Protein AF-A0A973FRD4-F1 (afdb_monomer_lite)

Structure (mmCIF, N/CA/C/O backbone):
data_AF-A0A973FRD4-F1
#
_entry.id   AF-A0A973FRD4-F1
#
loop_
_atom_site.group_PDB
_atom_site.id
_atom_site.type_symbol
_atom_site.label_atom_id
_atom_site.label_alt_id
_atom_site.label_comp_id
_atom_site.label_asym_id
_atom_site.label_entity_id
_atom_site.label_seq_id
_atom_site.pdbx_PDB_ins_code
_atom_site.Cartn_x
_atom_site.Cartn_y
_atom_site.Cartn_z
_atom_site.occupancy
_atom_site.B_iso_or_equiv
_atom_site.auth_seq_id
_atom_site.auth_comp_id
_atom_site.auth_asym_id
_atom_site.auth_atom_id
_atom_site.pdbx_PDB_model_num
ATOM 1 N N . MET A 1 1 ? 38.193 16.120 17.629 1.00 39.41 1 MET A N 1
ATOM 2 C CA . MET A 1 1 ? 37.965 14.661 17.713 1.00 39.41 1 MET A CA 1
ATOM 3 C C . MET A 1 1 ? 36.851 14.316 16.740 1.00 39.41 1 MET A C 1
ATOM 5 O O . MET A 1 1 ? 35.721 14.696 17.006 1.00 39.41 1 MET A O 1
ATOM 9 N N . SER A 1 2 ? 37.159 13.713 15.586 1.00 39.94 2 SER A N 1
ATOM 10 C CA . SER A 1 2 ? 36.132 13.286 14.627 1.00 39.94 2 SER A CA 1
ATOM 11 C C . SER A 1 2 ? 35.812 11.805 14.836 1.00 39.94 2 SER A C 1
ATOM 13 O O . SER A 1 2 ? 36.701 10.952 14.853 1.00 39.94 2 SER A O 1
ATOM 15 N N . LEU A 1 3 ? 34.531 11.507 15.037 1.00 37.53 3 LEU A N 1
ATOM 16 C CA . LEU A 1 3 ? 33.984 10.160 14.911 1.00 37.53 3 LEU A CA 1
ATOM 17 C C . LEU A 1 3 ? 34.142 9.745 13.440 1.00 37.53 3 LEU A C 1
ATOM 19 O O . LEU A 1 3 ? 33.424 10.250 12.587 1.00 37.53 3 LEU A O 1
ATOM 23 N N . GLY A 1 4 ? 35.131 8.903 13.128 1.00 42.56 4 GLY A N 1
ATOM 24 C CA . GLY A 1 4 ? 35.300 8.366 11.769 1.00 42.56 4 GLY A CA 1
ATOM 25 C C . GLY A 1 4 ? 36.687 7.833 11.401 1.00 42.56 4 GLY A C 1
ATOM 26 O O . GLY A 1 4 ? 36.823 7.176 10.381 1.00 42.56 4 GLY A O 1
ATOM 27 N N . THR A 1 5 ? 37.729 8.071 12.201 1.00 46.75 5 THR A N 1
ATOM 28 C CA . THR A 1 5 ? 39.108 7.683 11.826 1.00 46.75 5 THR A CA 1
ATOM 29 C C . THR A 1 5 ? 39.583 6.339 12.377 1.00 46.75 5 THR A C 1
ATOM 31 O O . THR A 1 5 ? 40.645 5.873 11.978 1.00 46.75 5 THR A O 1
ATOM 34 N N . LYS A 1 6 ? 38.824 5.691 13.271 1.00 43.84 6 LYS A N 1
ATOM 35 C CA . LYS A 1 6 ? 39.199 4.381 13.845 1.00 43.84 6 LYS A CA 1
ATOM 36 C C . LYS A 1 6 ? 38.310 3.217 13.416 1.00 43.84 6 LYS A C 1
ATOM 38 O O . LYS A 1 6 ? 38.702 2.070 13.596 1.00 43.84 6 LYS A O 1
ATOM 43 N N . THR A 1 7 ? 37.166 3.503 12.813 1.00 45.22 7 THR A N 1
ATOM 44 C CA . THR A 1 7 ? 36.238 2.490 12.316 1.00 45.22 7 THR A CA 1
ATOM 45 C C . THR A 1 7 ? 36.040 2.784 10.842 1.00 45.22 7 THR A C 1
ATOM 47 O O . THR A 1 7 ? 35.483 3.826 10.502 1.00 45.22 7 THR A O 1
ATOM 50 N N . LEU A 1 8 ? 36.542 1.908 9.966 1.00 39.91 8 LEU A N 1
ATOM 51 C CA . LEU A 1 8 ? 36.162 1.938 8.556 1.00 39.91 8 LEU A CA 1
ATOM 52 C C . LEU A 1 8 ? 34.633 1.906 8.520 1.00 39.91 8 LEU A C 1
ATOM 54 O O . LEU A 1 8 ? 34.030 0.975 9.052 1.00 39.91 8 LEU A O 1
ATOM 58 N N . TRP A 1 9 ? 34.014 2.941 7.957 1.00 38.06 9 TRP A N 1
ATOM 59 C CA . TRP A 1 9 ? 32.585 2.930 7.686 1.00 38.06 9 TRP A CA 1
ATOM 60 C C . TRP A 1 9 ? 32.321 1.759 6.735 1.00 38.06 9 TRP A C 1
ATOM 62 O O . TRP A 1 9 ? 32.674 1.807 5.559 1.00 38.06 9 TRP A O 1
ATOM 72 N N . GLN A 1 10 ? 31.799 0.662 7.279 1.00 38.00 10 GLN A N 1
ATOM 73 C CA . GLN A 1 10 ? 31.224 -0.423 6.502 1.00 38.00 10 GLN A CA 1
ATOM 74 C C . GLN A 1 10 ? 29.746 -0.072 6.303 1.00 38.00 10 GLN A C 1
ATOM 76 O O . GLN A 1 10 ? 29.078 0.238 7.296 1.00 38.00 10 GLN A O 1
ATOM 81 N N . PRO A 1 11 ? 29.218 -0.078 5.066 1.00 42.00 11 PRO A N 1
ATOM 82 C CA . PRO A 1 11 ? 27.781 0.042 4.864 1.00 42.00 11 PRO A CA 1
ATOM 83 C C . PRO A 1 11 ? 27.108 -1.084 5.654 1.00 42.00 11 PRO A C 1
ATOM 85 O O . PRO A 1 11 ? 27.511 -2.242 5.555 1.00 42.00 11 PRO A O 1
ATOM 88 N N . ALA A 1 12 ? 26.164 -0.706 6.515 1.00 43.69 12 ALA A N 1
ATOM 89 C CA . ALA A 1 12 ? 25.596 -1.558 7.549 1.00 43.69 12 ALA A CA 1
ATOM 90 C C . ALA A 1 12 ? 25.063 -2.879 6.971 1.00 43.69 12 ALA A C 1
ATOM 92 O O . ALA A 1 12 ? 24.030 -2.919 6.314 1.00 43.69 12 ALA A O 1
ATOM 93 N N . THR A 1 13 ? 25.770 -3.966 7.259 1.00 41.66 13 THR A N 1
ATOM 94 C CA . THR A 1 13 ? 25.383 -5.357 6.991 1.00 41.66 13 THR A CA 1
ATOM 95 C C . THR A 1 13 ? 24.477 -5.932 8.084 1.00 41.66 13 THR A C 1
ATOM 97 O O . THR A 1 13 ? 24.336 -7.146 8.178 1.00 41.66 13 THR A O 1
ATOM 100 N N . ARG A 1 14 ? 23.878 -5.088 8.935 1.00 41.81 14 ARG A N 1
ATOM 101 C CA . ARG A 1 14 ? 22.965 -5.527 9.995 1.00 41.81 14 ARG A CA 1
ATOM 102 C C . ARG A 1 14 ? 21.525 -5.158 9.684 1.00 41.81 14 ARG A C 1
ATOM 104 O O . ARG A 1 14 ? 21.222 -4.016 9.346 1.00 41.81 14 ARG A O 1
ATOM 111 N N . GLU A 1 15 ? 20.686 -6.159 9.884 1.00 40.97 15 GLU A N 1
ATOM 112 C CA . GLU A 1 15 ? 19.234 -6.290 9.729 1.00 40.97 15 GLU A CA 1
ATOM 113 C C . GLU A 1 15 ? 18.401 -5.285 10.563 1.00 40.97 15 GLU A C 1
ATOM 115 O O . GLU A 1 15 ? 17.181 -5.384 10.617 1.00 40.97 15 GLU A O 1
ATOM 120 N N . ASP A 1 16 ? 19.037 -4.275 11.167 1.00 43.62 16 ASP A N 1
ATOM 121 C CA . ASP A 1 16 ? 18.484 -3.495 12.281 1.00 43.62 16 ASP A CA 1
ATOM 122 C C . ASP A 1 16 ? 18.065 -2.062 11.907 1.00 43.62 16 ASP A C 1
ATOM 124 O O . ASP A 1 16 ? 17.594 -1.313 12.762 1.00 43.62 16 ASP A O 1
ATOM 128 N N . TYR A 1 17 ? 18.236 -1.637 10.650 1.00 44.38 17 TYR A N 1
ATOM 129 C CA . TYR A 1 17 ? 17.782 -0.312 10.222 1.00 44.38 17 TYR A CA 1
ATOM 130 C C . TYR A 1 17 ? 16.519 -0.406 9.375 1.00 44.38 17 TYR A C 1
ATOM 132 O O . TYR A 1 17 ? 16.536 -0.745 8.188 1.00 44.38 17 TYR A O 1
ATOM 140 N N . THR A 1 18 ? 15.408 0.002 9.981 1.00 51.47 18 THR A N 1
ATOM 141 C CA . THR A 1 18 ? 14.218 0.446 9.273 1.00 51.47 18 THR A CA 1
ATOM 142 C C . THR A 1 18 ? 14.615 1.567 8.309 1.00 51.47 18 THR A C 1
ATOM 144 O O . THR A 1 18 ? 14.828 2.708 8.708 1.00 51.47 18 THR A O 1
ATOM 147 N N . LEU A 1 19 ? 14.727 1.263 7.007 1.00 61.75 19 LEU A N 1
ATOM 148 C CA . LEU A 1 19 ? 14.746 2.284 5.951 1.00 61.75 19 LEU A CA 1
ATOM 149 C C . LEU A 1 19 ? 13.362 2.946 5.907 1.00 61.75 19 LEU A C 1
ATOM 151 O O . LEU A 1 19 ? 12.517 2.605 5.075 1.00 61.75 19 LEU A O 1
ATOM 155 N N . VAL A 1 20 ? 13.129 3.812 6.886 1.00 69.19 20 VAL A N 1
ATOM 156 C CA . VAL A 1 20 ? 11.986 4.697 7.039 1.00 69.19 20 VAL A CA 1
ATOM 157 C C . VAL A 1 20 ? 12.452 6.066 6.589 1.00 69.19 20 VAL A C 1
ATOM 159 O O . VAL A 1 20 ? 13.447 6.602 7.084 1.00 69.19 20 VAL A O 1
ATOM 162 N N . ARG A 1 21 ? 11.748 6.633 5.617 1.00 75.25 21 ARG A N 1
ATOM 163 C CA . ARG A 1 21 ? 12.010 7.994 5.162 1.00 75.25 21 ARG A CA 1
ATOM 164 C C . ARG A 1 21 ? 11.006 8.916 5.830 1.00 75.25 21 ARG A C 1
ATOM 166 O O . ARG A 1 21 ? 9.807 8.802 5.593 1.00 75.25 21 ARG A O 1
ATOM 173 N N . ILE A 1 22 ? 11.521 9.804 6.673 1.00 72.12 22 ILE A N 1
ATOM 174 C CA . ILE A 1 22 ? 10.714 10.799 7.372 1.00 72.12 22 ILE A CA 1
ATOM 175 C C . ILE A 1 22 ? 10.512 11.998 6.442 1.00 72.12 22 ILE A C 1
ATOM 177 O O . ILE A 1 22 ? 11.473 12.698 6.119 1.00 72.12 22 ILE A O 1
ATOM 181 N N . GLY A 1 23 ? 9.274 12.192 5.990 1.00 68.38 23 GLY A N 1
ATOM 182 C CA . GLY A 1 23 ? 8.856 13.330 5.171 1.00 68.38 23 GLY A CA 1
ATOM 183 C C . GLY A 1 23 ? 8.450 14.546 6.007 1.00 68.38 23 GLY A C 1
ATOM 184 O O . GLY A 1 23 ? 8.246 14.454 7.222 1.00 68.38 23 GLY A O 1
ATOM 185 N N . ALA A 1 24 ? 8.317 15.699 5.348 1.00 68.12 24 ALA A N 1
ATOM 186 C CA . ALA A 1 24 ? 7.880 16.948 5.986 1.00 68.12 24 ALA A CA 1
ATOM 187 C C . ALA A 1 24 ? 6.346 17.099 6.025 1.00 68.12 24 ALA A C 1
ATOM 189 O O . ALA A 1 24 ? 5.833 18.062 6.600 1.00 68.12 24 ALA A O 1
ATOM 190 N N . ALA A 1 25 ? 5.616 16.166 5.408 1.00 74.50 25 ALA A N 1
ATOM 191 C CA . ALA A 1 25 ? 4.171 16.225 5.264 1.00 74.50 25 ALA A CA 1
ATOM 192 C C . ALA A 1 25 ? 3.435 16.237 6.615 1.00 74.50 25 ALA A C 1
ATOM 194 O O . ALA A 1 25 ? 3.796 15.538 7.568 1.00 74.50 25 ALA A O 1
ATOM 195 N N . VAL A 1 26 ? 2.350 17.016 6.686 1.00 73.31 26 VAL A N 1
ATOM 196 C CA . VAL A 1 26 ? 1.465 17.040 7.857 1.00 73.31 26 VAL A CA 1
ATOM 197 C C . VAL A 1 26 ? 0.703 15.721 7.911 1.00 73.31 26 VAL A C 1
ATOM 199 O O . VAL A 1 26 ? -0.171 15.461 7.085 1.00 73.31 26 VAL A O 1
ATOM 202 N N . ARG A 1 27 ? 1.047 14.884 8.890 1.00 77.94 27 ARG A N 1
ATOM 203 C CA . ARG A 1 27 ? 0.438 13.564 9.051 1.00 77.94 27 ARG A CA 1
ATOM 204 C C . ARG A 1 27 ? -0.971 13.647 9.648 1.00 77.94 27 ARG A C 1
ATOM 206 O O . ARG A 1 27 ? -1.198 14.459 10.553 1.00 77.94 27 ARG A O 1
ATOM 213 N N . PRO A 1 28 ? -1.904 12.773 9.234 1.00 83.69 28 PRO A N 1
ATOM 214 C CA . PRO A 1 28 ? -3.140 12.584 9.977 1.00 83.69 28 PRO A CA 1
ATOM 215 C C . PRO A 1 28 ? -2.845 11.953 11.351 1.00 83.69 28 PRO A C 1
ATOM 217 O O . PRO A 1 28 ? -1.861 11.222 11.503 1.00 83.69 28 PRO A O 1
ATOM 220 N N . PRO A 1 29 ? -3.687 12.201 12.368 1.00 87.94 29 PRO A N 1
ATOM 221 C CA . PRO A 1 29 ? -3.561 11.511 13.645 1.00 87.94 29 PRO A CA 1
ATOM 222 C C . PRO A 1 29 ? -3.838 10.000 13.491 1.00 87.94 29 PRO A C 1
ATOM 224 O O . PRO A 1 29 ? -4.594 9.604 12.588 1.00 87.94 29 PRO A O 1
ATOM 227 N N . PRO A 1 30 ? -3.295 9.159 14.396 1.00 90.62 30 PRO A N 1
ATOM 228 C CA . PRO A 1 30 ? -3.613 7.733 14.436 1.00 90.62 30 PRO A CA 1
ATOM 229 C C . PRO A 1 30 ? -5.130 7.515 14.477 1.00 90.62 30 PRO A C 1
ATOM 231 O O . PRO A 1 30 ? -5.840 8.202 15.219 1.00 90.62 30 PRO A O 1
ATOM 234 N N . LEU A 1 31 ? -5.642 6.586 13.668 1.00 92.75 31 LEU A N 1
ATOM 235 C CA . LEU A 1 31 ? -7.077 6.306 13.600 1.00 92.75 31 LEU A CA 1
ATOM 236 C C . LEU A 1 31 ? -7.484 5.342 14.729 1.00 92.75 31 LEU A C 1
ATOM 238 O O . LEU A 1 31 ? -6.993 4.211 14.743 1.00 92.75 31 LEU A O 1
ATOM 242 N N . PRO A 1 32 ? -8.381 5.724 15.658 1.00 92.62 32 PRO A N 1
ATOM 243 C CA . PRO A 1 32 ? -8.999 4.758 16.558 1.00 92.62 32 PRO A CA 1
ATOM 244 C C . PRO A 1 32 ? -9.923 3.852 15.746 1.00 92.62 32 PRO A C 1
ATOM 246 O O . PRO A 1 32 ? -10.872 4.326 15.122 1.00 92.62 32 PRO A O 1
ATOM 249 N N . VAL A 1 33 ? -9.633 2.555 15.735 1.00 91.19 33 VAL A N 1
ATOM 250 C CA . VAL A 1 33 ? -10.357 1.590 14.907 1.00 91.19 33 VAL A CA 1
ATOM 251 C C . VAL A 1 33 ? -10.558 0.293 15.678 1.00 91.19 33 VAL A C 1
ATOM 253 O O . VAL A 1 33 ? -9.656 -0.202 16.356 1.00 91.19 33 VAL A O 1
ATOM 256 N N . ALA A 1 34 ? -11.770 -0.249 15.603 1.00 88.94 34 ALA A N 1
ATOM 257 C CA . ALA A 1 34 ? -12.036 -1.599 16.072 1.00 88.94 34 ALA A CA 1
ATOM 258 C C . ALA A 1 34 ? -11.668 -2.580 14.948 1.00 88.94 34 ALA A C 1
ATOM 260 O O . ALA A 1 34 ? -12.044 -2.330 13.801 1.00 88.94 34 ALA A O 1
ATOM 261 N N . PRO A 1 35 ? -10.949 -3.677 15.236 1.00 87.56 35 PRO A N 1
ATOM 262 C CA . PRO A 1 35 ? -10.710 -4.705 14.231 1.00 87.56 35 PRO A CA 1
ATOM 263 C C . PRO A 1 35 ? -12.044 -5.282 13.717 1.00 87.56 35 PRO A C 1
ATOM 265 O O . PRO A 1 35 ? -13.031 -5.291 14.463 1.00 87.56 35 PRO A O 1
ATOM 268 N N . PRO A 1 36 ? -12.090 -5.800 12.476 1.00 94.38 36 PRO A N 1
ATOM 269 C CA . PRO A 1 36 ? -10.981 -5.965 11.523 1.00 94.38 36 PRO A CA 1
ATOM 270 C C . PRO A 1 36 ? -10.571 -4.682 10.782 1.00 94.38 36 PRO A C 1
ATOM 272 O O . PRO A 1 36 ? -11.387 -3.789 10.553 1.00 94.38 36 PRO A O 1
ATOM 275 N N . LEU A 1 37 ? -9.317 -4.618 10.313 1.00 96.69 37 LEU A N 1
ATOM 276 C CA . LEU A 1 37 ? -8.914 -3.577 9.360 1.00 96.69 37 LEU A CA 1
ATOM 277 C C . LEU A 1 37 ? -9.448 -3.897 7.955 1.00 96.69 37 LEU A C 1
ATOM 279 O O . LEU A 1 37 ? -9.413 -5.046 7.521 1.00 96.69 37 LEU A O 1
ATOM 283 N N . ARG A 1 38 ? -9.915 -2.882 7.221 1.00 97.75 38 ARG A N 1
ATOM 284 C CA . ARG A 1 38 ? -10.410 -3.015 5.847 1.00 97.75 38 ARG A CA 1
ATOM 285 C C . ARG A 1 38 ? -9.314 -2.609 4.859 1.00 97.75 38 ARG A C 1
ATOM 287 O O . ARG A 1 38 ? -8.781 -1.497 4.945 1.00 97.75 38 ARG A O 1
ATOM 294 N N . LEU A 1 39 ? -8.977 -3.525 3.956 1.00 98.62 39 LEU A N 1
ATOM 295 C CA . LEU A 1 39 ? -7.975 -3.380 2.905 1.00 98.62 39 LEU A CA 1
ATOM 296 C C . LEU A 1 39 ? -8.653 -3.469 1.537 1.00 98.62 39 LEU A C 1
ATOM 298 O O . LEU A 1 39 ? -9.275 -4.481 1.218 1.00 98.62 39 LEU A O 1
ATOM 302 N N . LEU A 1 40 ? -8.455 -2.446 0.710 1.00 98.62 40 LEU A N 1
ATOM 303 C CA . LEU A 1 40 ? -8.809 -2.481 -0.705 1.00 98.62 40 LEU A CA 1
ATOM 304 C C . LEU A 1 40 ? -7.567 -2.797 -1.543 1.00 98.62 40 LEU A C 1
ATOM 306 O O . LEU A 1 40 ? -6.604 -2.029 -1.544 1.00 98.62 40 LEU A O 1
ATOM 310 N N . ILE A 1 41 ? -7.603 -3.900 -2.290 1.00 98.62 41 ILE A N 1
ATOM 311 C CA . ILE A 1 41 ? -6.609 -4.230 -3.317 1.00 98.62 41 ILE A CA 1
ATOM 312 C C . ILE A 1 41 ? -7.158 -3.766 -4.667 1.00 98.62 41 ILE A C 1
ATOM 314 O O . ILE A 1 41 ? -8.115 -4.340 -5.185 1.00 98.62 41 ILE A O 1
ATOM 318 N N . ALA A 1 42 ? -6.549 -2.734 -5.240 1.00 98.44 42 ALA A N 1
ATOM 319 C CA . ALA A 1 42 ? -6.896 -2.174 -6.538 1.00 98.44 42 ALA A CA 1
ATOM 320 C C . ALA A 1 42 ? -5.834 -2.559 -7.574 1.00 98.44 42 ALA A C 1
ATOM 322 O O . ALA A 1 42 ? -4.706 -2.071 -7.527 1.00 98.44 42 ALA A O 1
ATOM 323 N N . ALA A 1 43 ? -6.189 -3.425 -8.519 1.00 98.19 43 ALA A N 1
ATOM 324 C CA . ALA A 1 43 ? -5.288 -3.875 -9.574 1.00 98.19 43 ALA A CA 1
ATOM 325 C C . ALA A 1 43 ? -5.669 -3.241 -10.907 1.00 98.19 43 ALA A C 1
ATOM 327 O O . ALA A 1 43 ? -6.803 -3.389 -11.356 1.00 98.19 43 ALA A O 1
ATOM 328 N N . ALA A 1 44 ? -4.733 -2.537 -11.542 1.00 97.50 44 ALA A N 1
ATOM 329 C CA . ALA A 1 44 ? -4.915 -2.049 -12.902 1.00 97.50 44 ALA A CA 1
ATOM 330 C C . ALA A 1 44 ? -5.065 -3.218 -13.891 1.00 97.50 44 ALA A C 1
ATOM 332 O O . ALA A 1 44 ? -4.704 -4.359 -13.598 1.00 97.50 44 ALA A O 1
ATOM 333 N N . THR A 1 45 ? -5.571 -2.920 -15.087 1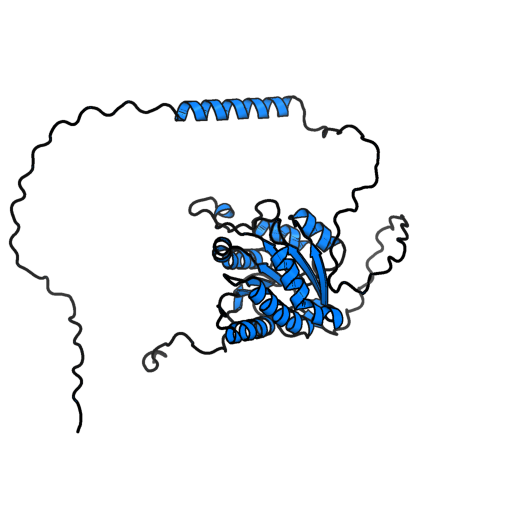.00 95.44 45 THR A N 1
ATOM 334 C CA . THR A 1 45 ? -5.755 -3.918 -16.145 1.00 95.44 45 THR A CA 1
ATOM 335 C C . THR A 1 45 ? -4.473 -4.697 -16.430 1.00 95.44 45 THR A C 1
ATOM 337 O O . THR A 1 45 ? -3.419 -4.109 -16.681 1.00 95.44 45 THR A O 1
ATOM 340 N N . GLY A 1 46 ? -4.588 -6.027 -16.414 1.00 94.06 46 GLY A N 1
ATOM 341 C CA . GLY A 1 46 ? -3.474 -6.954 -16.614 1.00 94.06 46 GLY A CA 1
ATOM 342 C C . GLY A 1 46 ? -2.702 -7.314 -15.341 1.00 94.06 46 GLY A C 1
ATOM 343 O O . GLY A 1 46 ? -1.829 -8.174 -15.407 1.00 94.06 46 GLY A O 1
ATOM 344 N N . CYS A 1 47 ? -3.030 -6.720 -14.187 1.00 96.06 47 CYS A N 1
ATOM 345 C CA . CYS A 1 47 ? -2.361 -6.991 -12.910 1.00 96.06 47 CYS A CA 1
ATOM 346 C C . CYS A 1 47 ? -3.101 -7.984 -11.995 1.00 96.06 47 CYS A C 1
ATOM 348 O O . CYS A 1 47 ? -2.727 -8.152 -10.830 1.00 96.06 47 CYS A O 1
ATOM 350 N N . ASP A 1 48 ? -4.115 -8.684 -12.510 1.00 94.94 48 ASP A N 1
ATOM 351 C CA . ASP A 1 48 ? -5.010 -9.546 -11.722 1.00 94.94 48 ASP A CA 1
ATOM 352 C C . ASP A 1 48 ? -4.261 -10.651 -10.974 1.00 94.94 48 ASP A C 1
ATOM 354 O O . ASP A 1 48 ? -4.526 -10.900 -9.799 1.00 94.94 48 ASP A O 1
ATOM 358 N N . ARG A 1 49 ? -3.247 -11.241 -11.618 1.00 95.75 49 ARG A N 1
ATOM 359 C CA . ARG A 1 49 ? -2.449 -12.327 -11.037 1.00 95.75 49 ARG A CA 1
ATOM 360 C C . ARG A 1 49 ? -1.756 -11.924 -9.732 1.00 95.75 49 ARG A C 1
ATOM 362 O O . ARG A 1 49 ? -1.736 -12.713 -8.797 1.00 95.75 49 ARG A O 1
ATOM 369 N N . ALA A 1 50 ? -1.199 -10.715 -9.633 1.00 96.00 50 ALA A N 1
ATOM 370 C CA . ALA A 1 50 ? -0.560 -10.274 -8.388 1.00 96.00 50 ALA A CA 1
ATOM 371 C C . ALA A 1 50 ? -1.606 -9.990 -7.307 1.00 96.00 50 ALA A C 1
ATOM 373 O O . ALA A 1 50 ? -1.366 -10.279 -6.138 1.00 96.00 50 ALA A O 1
ATOM 374 N N . ALA A 1 51 ? -2.788 -9.500 -7.692 1.00 97.00 51 ALA A N 1
ATOM 375 C CA . ALA A 1 51 ? -3.899 -9.344 -6.760 1.00 97.00 51 ALA A CA 1
ATOM 376 C C . ALA A 1 51 ? -4.419 -10.694 -6.239 1.00 97.00 51 ALA A C 1
ATOM 378 O O . ALA A 1 51 ? -4.760 -10.791 -5.063 1.00 97.00 51 ALA A O 1
ATOM 379 N N . ASP A 1 52 ? -4.457 -11.736 -7.078 1.00 96.62 52 ASP A N 1
ATOM 380 C CA . ASP A 1 52 ? -4.792 -13.108 -6.666 1.00 96.62 52 ASP A CA 1
ATOM 381 C C . ASP A 1 52 ? -3.772 -13.666 -5.671 1.00 96.62 52 ASP A C 1
ATOM 383 O O . ASP A 1 52 ? -4.148 -14.252 -4.654 1.00 96.62 52 ASP A O 1
ATOM 387 N N . MET A 1 53 ? -2.482 -13.464 -5.944 1.00 97.38 53 MET A N 1
ATOM 388 C CA . MET A 1 53 ? -1.397 -13.925 -5.074 1.00 97.38 53 MET A CA 1
ATOM 389 C C . MET A 1 53 ? -1.447 -13.223 -3.717 1.00 97.38 53 MET A C 1
ATOM 391 O O . MET A 1 53 ? -1.423 -13.895 -2.688 1.00 97.38 53 MET A O 1
ATOM 395 N N . LEU A 1 54 ? -1.641 -11.900 -3.703 1.00 98.19 54 LEU A N 1
ATOM 396 C CA . LEU A 1 54 ? -1.840 -11.142 -2.469 1.00 98.19 54 LEU A CA 1
ATOM 397 C C . LEU A 1 54 ? -3.102 -11.587 -1.719 1.00 98.19 54 LEU A C 1
ATOM 399 O O . LEU A 1 54 ? -3.056 -11.811 -0.512 1.00 98.19 54 LEU A O 1
ATOM 403 N N . GLY A 1 55 ? -4.221 -11.775 -2.421 1.00 97.38 55 GLY A N 1
ATOM 404 C CA . GLY A 1 55 ? -5.453 -12.279 -1.816 1.00 97.38 55 GLY A CA 1
ATOM 405 C C . GLY A 1 55 ? -5.277 -13.663 -1.180 1.00 97.38 55 GLY A C 1
ATOM 406 O O . GLY A 1 55 ? -5.802 -13.917 -0.098 1.00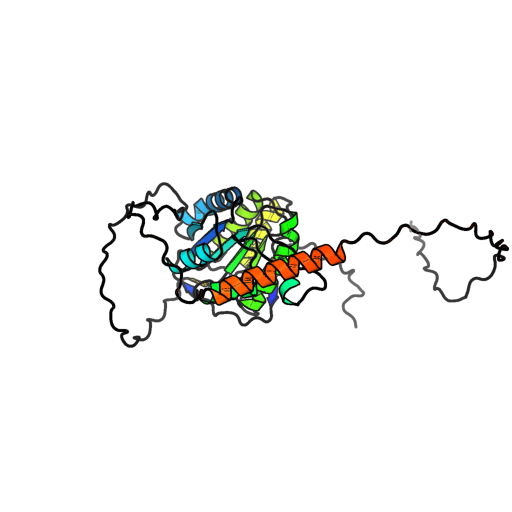 97.38 55 GLY A O 1
ATOM 407 N N . THR A 1 56 ? -4.495 -14.536 -1.817 1.00 97.75 56 THR A N 1
ATOM 408 C CA . THR A 1 56 ? -4.173 -15.872 -1.298 1.00 97.75 56 THR A CA 1
ATOM 409 C C . THR A 1 56 ? -3.285 -15.789 -0.057 1.00 97.75 56 THR A C 1
ATOM 411 O O . THR A 1 56 ? -3.591 -16.433 0.947 1.00 97.75 56 THR A O 1
ATOM 414 N N . ALA A 1 57 ? -2.239 -14.959 -0.087 1.00 97.56 57 ALA A N 1
ATOM 415 C CA . ALA A 1 57 ? -1.337 -14.754 1.047 1.00 97.56 57 ALA A CA 1
ATOM 416 C C . ALA A 1 57 ? -2.065 -14.187 2.284 1.00 97.56 57 ALA A C 1
ATOM 418 O O . ALA A 1 57 ? -1.726 -14.515 3.417 1.00 97.56 57 ALA A O 1
ATOM 419 N N . LEU A 1 58 ? -3.129 -13.401 2.083 1.00 98.06 58 LEU A N 1
ATOM 420 C CA . LEU A 1 58 ? -3.941 -12.815 3.158 1.00 98.06 58 LEU A CA 1
ATOM 421 C C . LEU A 1 58 ? -5.060 -13.731 3.686 1.00 98.06 58 LEU A C 1
ATOM 423 O O . LEU A 1 58 ? -5.777 -13.361 4.619 1.00 98.06 58 LEU A O 1
ATOM 427 N N . ALA A 1 59 ? -5.231 -14.935 3.133 1.00 96.50 59 ALA A N 1
ATOM 428 C CA . ALA A 1 59 ? -6.357 -15.804 3.473 1.00 96.50 59 ALA A CA 1
ATOM 429 C C . ALA A 1 59 ? -6.363 -16.275 4.942 1.00 96.50 59 ALA A C 1
ATOM 431 O O . ALA A 1 59 ? -7.426 -16.600 5.476 1.00 96.50 59 ALA A O 1
ATOM 432 N N . SER A 1 60 ? -5.208 -16.356 5.617 1.00 95.31 60 SER A N 1
ATOM 433 C CA . SER A 1 60 ? -5.151 -16.640 7.062 1.00 95.31 60 SER A CA 1
ATOM 434 C C . SER A 1 60 ? -5.718 -15.488 7.890 1.00 95.31 60 SER A C 1
ATOM 436 O O . SER A 1 60 ? -6.507 -15.724 8.802 1.00 95.31 60 SER A O 1
ATOM 438 N N . GLU A 1 61 ? -5.370 -14.254 7.533 1.00 96.56 61 GLU A N 1
ATOM 439 C CA . GLU A 1 61 ? -5.755 -13.039 8.252 1.00 96.56 61 GLU A CA 1
ATOM 440 C C . GLU A 1 61 ? -7.251 -12.754 8.141 1.00 96.56 61 GLU A C 1
ATOM 442 O O . GLU A 1 61 ? -7.887 -12.352 9.121 1.00 96.56 61 GLU A O 1
ATOM 447 N N . VAL A 1 62 ? -7.837 -13.028 6.971 1.00 97.00 62 VAL A N 1
ATOM 448 C CA . VAL A 1 62 ? -9.286 -12.899 6.786 1.00 97.00 62 VAL A CA 1
ATOM 449 C C . VAL A 1 62 ? -10.044 -13.965 7.571 1.00 97.00 62 VAL A C 1
ATOM 451 O O . VAL A 1 62 ? -11.010 -13.648 8.265 1.00 97.00 62 VAL A O 1
ATOM 454 N N . ARG A 1 63 ? -9.582 -15.224 7.543 1.00 96.50 63 ARG A N 1
ATOM 455 C CA . ARG A 1 63 ? -10.180 -16.301 8.354 1.00 96.50 63 ARG A CA 1
ATOM 456 C C . ARG A 1 63 ? -10.069 -16.034 9.854 1.00 96.50 63 ARG A C 1
ATOM 458 O O . ARG A 1 63 ? -10.947 -16.440 10.605 1.00 96.50 63 ARG A O 1
ATOM 465 N N . ALA A 1 64 ? -9.014 -15.346 10.284 1.00 94.94 64 ALA A N 1
ATOM 466 C CA . ALA A 1 64 ? -8.827 -14.921 11.667 1.00 94.94 64 ALA A CA 1
ATOM 467 C C . ALA A 1 64 ? -9.620 -13.653 12.042 1.00 94.94 64 ALA A C 1
ATOM 469 O O . ALA A 1 64 ? -9.472 -13.168 13.162 1.00 94.94 64 ALA A O 1
ATOM 470 N N . HIS A 1 65 ? -10.430 -13.098 11.131 1.00 95.12 65 HIS A N 1
ATOM 471 C CA . HIS A 1 65 ? -11.180 -11.850 11.320 1.00 95.12 65 HIS A CA 1
ATOM 472 C C . HIS A 1 65 ? -10.310 -10.656 11.742 1.00 95.12 65 HIS A C 1
ATOM 474 O O . HIS A 1 65 ? -10.770 -9.761 12.450 1.00 95.12 65 HIS A O 1
ATOM 480 N N . ARG A 1 66 ? -9.048 -10.625 11.297 1.00 95.44 66 ARG A N 1
ATOM 481 C CA . ARG A 1 66 ? -8.145 -9.482 11.497 1.00 95.44 66 ARG A CA 1
ATOM 482 C C . ARG A 1 66 ? -8.206 -8.497 10.337 1.00 95.44 66 ARG A C 1
ATOM 484 O O . ARG A 1 66 ? -8.084 -7.292 10.552 1.00 95.44 66 ARG A O 1
ATOM 491 N N . LEU A 1 67 ? -8.463 -9.006 9.132 1.00 97.19 67 LEU A N 1
ATOM 492 C CA . LEU A 1 67 ? -8.626 -8.218 7.916 1.00 97.19 67 LEU A CA 1
ATOM 493 C C . LEU A 1 67 ? -9.965 -8.509 7.231 1.00 97.19 67 LEU A C 1
ATOM 495 O O . LEU A 1 67 ? -10.432 -9.645 7.202 1.00 97.19 67 LEU A O 1
ATOM 499 N N . ILE A 1 68 ? -10.545 -7.480 6.621 1.00 97.50 68 ILE A N 1
ATOM 500 C CA . ILE A 1 68 ? -11.524 -7.602 5.539 1.00 97.50 68 ILE A CA 1
ATOM 501 C C . ILE A 1 68 ? -10.810 -7.144 4.276 1.00 97.50 68 ILE A C 1
ATOM 503 O O . ILE A 1 68 ? -10.275 -6.036 4.242 1.00 97.50 68 ILE A O 1
ATOM 507 N N . VAL A 1 69 ? -10.787 -8.000 3.257 1.00 97.81 69 VAL A N 1
ATOM 508 C CA . VAL A 1 69 ? -10.087 -7.724 2.003 1.00 97.81 69 VAL A CA 1
ATOM 509 C C . VAL A 1 69 ? -11.093 -7.672 0.865 1.00 97.81 69 VAL A C 1
ATOM 511 O O . VAL A 1 69 ? -11.748 -8.669 0.549 1.00 97.81 69 VAL A O 1
ATOM 514 N N . ASP A 1 70 ? -11.163 -6.504 0.241 1.00 97.62 70 ASP A N 1
ATOM 515 C CA . ASP A 1 70 ? -11.947 -6.246 -0.955 1.00 97.62 70 ASP A CA 1
ATOM 516 C C . ASP A 1 70 ? -11.004 -6.122 -2.159 1.00 97.62 70 ASP A C 1
ATOM 518 O O . ASP A 1 70 ? -9.920 -5.537 -2.068 1.00 97.62 70 ASP A O 1
ATOM 522 N N . ARG A 1 71 ? -11.401 -6.681 -3.305 1.00 97.12 71 ARG A N 1
ATOM 523 C CA . ARG A 1 71 ? -10.616 -6.634 -4.547 1.00 97.12 71 ARG A CA 1
ATOM 524 C C . ARG A 1 71 ? -11.352 -5.895 -5.648 1.00 97.12 71 ARG A C 1
ATOM 526 O O . ARG A 1 71 ? -12.443 -6.303 -6.040 1.00 97.12 71 ARG A O 1
ATOM 533 N N . LEU A 1 72 ? -10.700 -4.879 -6.202 1.00 97.38 72 LEU A N 1
ATOM 534 C CA . LEU A 1 72 ? -11.121 -4.154 -7.392 1.00 97.38 72 LEU A CA 1
ATOM 535 C C . LEU A 1 72 ? -10.184 -4.502 -8.556 1.00 97.38 72 LEU A C 1
ATOM 537 O O . LEU A 1 72 ? -9.022 -4.094 -8.565 1.00 97.38 72 LEU A O 1
ATOM 541 N N . LEU A 1 73 ? -10.699 -5.262 -9.522 1.00 95.94 73 LEU A N 1
ATOM 542 C CA . LEU A 1 73 ? -9.999 -5.603 -10.767 1.00 95.94 73 LEU A CA 1
ATOM 543 C C . LEU A 1 73 ? -10.260 -4.541 -11.836 1.00 95.94 73 LEU A C 1
ATOM 545 O O . LEU A 1 73 ? -11.266 -3.829 -11.763 1.00 95.94 73 LEU A O 1
ATOM 549 N N . ASP A 1 74 ? -9.359 -4.439 -12.816 1.00 95.25 74 ASP A N 1
ATOM 550 C CA . ASP A 1 74 ? -9.390 -3.396 -13.850 1.00 95.25 74 ASP A CA 1
ATOM 551 C C . ASP A 1 74 ? -9.582 -1.988 -13.261 1.00 95.25 74 ASP A C 1
ATOM 553 O O . ASP A 1 74 ? -10.377 -1.168 -13.735 1.00 95.25 74 ASP A O 1
ATOM 557 N N . ALA A 1 75 ? -8.870 -1.724 -12.167 1.00 96.50 75 ALA A N 1
ATOM 558 C CA . ALA A 1 75 ? -8.997 -0.506 -11.400 1.00 96.50 75 ALA A CA 1
ATOM 559 C C . ALA A 1 75 ? -8.597 0.716 -12.240 1.00 96.50 75 ALA A C 1
ATOM 561 O O . ALA A 1 75 ? -7.506 0.806 -12.812 1.00 96.50 75 ALA A O 1
ATOM 562 N N . ASP A 1 76 ? -9.490 1.699 -12.252 1.00 97.12 76 ASP A N 1
ATOM 563 C CA . ASP A 1 76 ? -9.239 3.054 -12.716 1.00 97.12 76 ASP A CA 1
ATOM 564 C C . ASP A 1 76 ? -9.413 4.031 -11.535 1.00 97.12 76 ASP A C 1
ATOM 566 O O . ASP A 1 76 ? -9.927 3.670 -10.473 1.00 97.12 76 ASP A O 1
ATOM 570 N N . ALA A 1 77 ? -8.970 5.281 -11.690 1.00 96.12 77 ALA A N 1
ATOM 571 C CA . ALA A 1 77 ? -9.056 6.272 -10.612 1.00 96.12 77 ALA A CA 1
ATOM 572 C C . ALA A 1 77 ? -10.496 6.527 -10.113 1.00 96.12 77 ALA A C 1
ATOM 574 O O . ALA A 1 77 ? -10.691 6.844 -8.942 1.00 96.12 77 ALA A O 1
ATOM 575 N N . VAL A 1 78 ? -11.502 6.388 -10.986 1.00 96.50 78 VAL A N 1
ATOM 576 C CA . VAL A 1 78 ? -12.916 6.559 -10.623 1.00 96.50 78 VAL A CA 1
ATOM 577 C C . VAL A 1 78 ? -13.412 5.340 -9.851 1.00 96.50 78 VAL A C 1
ATOM 579 O O . VAL A 1 78 ? -14.087 5.501 -8.841 1.00 96.50 78 VAL A O 1
ATOM 582 N N . GLY A 1 79 ? -13.048 4.136 -10.284 1.00 97.00 79 GLY A N 1
ATOM 583 C CA . GLY A 1 79 ? -13.373 2.885 -9.609 1.00 97.00 79 GLY A CA 1
ATOM 584 C C . GLY A 1 79 ? -12.771 2.816 -8.209 1.00 97.00 79 GLY A C 1
ATOM 585 O O . GLY A 1 79 ? -13.461 2.414 -7.280 1.00 97.00 79 GLY A O 1
ATOM 586 N N . VAL A 1 80 ? -11.528 3.281 -8.030 1.00 97.38 80 VAL A N 1
ATOM 587 C CA . VAL A 1 80 ? -10.913 3.379 -6.696 1.00 97.38 80 VAL A CA 1
ATOM 588 C C . VAL A 1 80 ? -11.699 4.336 -5.803 1.00 97.38 80 VAL A C 1
ATOM 590 O O . VAL A 1 80 ? -12.043 3.965 -4.687 1.00 97.38 80 VAL A O 1
ATOM 593 N N . ALA A 1 81 ? -12.048 5.529 -6.291 1.00 96.94 81 ALA A N 1
ATOM 594 C CA . ALA A 1 81 ? -12.861 6.474 -5.524 1.00 96.94 81 ALA A CA 1
ATOM 595 C C . ALA A 1 81 ? -14.243 5.888 -5.160 1.00 96.94 81 ALA A C 1
ATOM 597 O O . ALA A 1 81 ? -14.714 6.010 -4.030 1.00 96.94 81 ALA A O 1
ATOM 598 N N . GLN A 1 82 ? -14.894 5.204 -6.100 1.00 96.50 82 GLN A N 1
ATOM 599 C CA . GLN A 1 82 ? -16.176 4.547 -5.845 1.00 96.50 82 GLN A CA 1
ATOM 600 C C . GLN A 1 82 ? -16.047 3.475 -4.761 1.00 96.50 82 GLN A C 1
ATOM 602 O O . GLN A 1 82 ? -16.777 3.539 -3.778 1.00 96.50 82 GLN A O 1
ATOM 607 N N . ALA A 1 83 ? -15.077 2.566 -4.883 1.00 96.00 83 ALA A N 1
ATOM 608 C CA . ALA A 1 83 ? -14.857 1.498 -3.911 1.00 96.00 83 ALA A CA 1
ATOM 609 C C . ALA A 1 83 ? -14.514 2.036 -2.510 1.00 96.00 83 ALA A C 1
ATOM 611 O O . ALA A 1 83 ? -15.059 1.558 -1.519 1.00 96.00 83 ALA A O 1
ATOM 612 N N . LEU A 1 84 ? -13.676 3.076 -2.416 1.00 96.50 84 LEU A N 1
ATOM 613 C CA . LEU A 1 84 ? -13.366 3.741 -1.144 1.00 96.50 84 LEU A CA 1
ATOM 614 C C . LEU A 1 84 ? -14.583 4.460 -0.528 1.00 96.50 84 LEU A C 1
ATOM 616 O O . LEU A 1 84 ? -14.608 4.700 0.676 1.00 96.50 84 LEU A O 1
ATOM 620 N N . GLY A 1 85 ? -15.574 4.832 -1.344 1.00 94.25 85 GLY A N 1
ATOM 621 C CA . GLY A 1 85 ? -16.804 5.491 -0.900 1.00 94.25 85 GLY A CA 1
ATOM 622 C C . GLY A 1 85 ? -17.924 4.537 -0.486 1.00 94.25 85 GLY A C 1
ATOM 623 O O . GLY A 1 85 ? -18.890 4.987 0.130 1.00 94.25 85 GLY A O 1
ATOM 624 N N . GLU A 1 86 ? -17.827 3.250 -0.823 1.00 93.25 86 GLU A N 1
ATOM 625 C CA . GLU A 1 86 ? -18.848 2.252 -0.483 1.00 93.25 86 GLU A CA 1
ATOM 626 C C . GLU A 1 86 ? -18.786 1.852 0.989 1.00 93.25 86 GLU A C 1
ATOM 628 O O . GLU A 1 86 ? -19.808 1.840 1.678 1.00 93.25 86 GLU A O 1
ATOM 633 N N . GLU A 1 87 ? -17.587 1.554 1.479 1.00 89.50 87 GLU A N 1
ATOM 634 C CA . GLU A 1 87 ? -17.348 1.204 2.871 1.00 89.50 87 GLU A CA 1
ATOM 635 C C . GLU A 1 87 ? -16.026 1.819 3.351 1.00 89.50 87 GLU A C 1
ATOM 637 O O . GLU A 1 87 ? -15.099 1.985 2.554 1.00 89.50 87 GLU A O 1
ATOM 642 N N . PRO A 1 88 ? -15.897 2.135 4.651 1.00 91.06 88 PRO A N 1
ATOM 643 C CA . PRO A 1 88 ? -14.702 2.792 5.147 1.00 91.06 88 PRO A CA 1
ATOM 644 C C . PRO A 1 88 ? -13.452 1.927 4.967 1.00 91.06 88 PRO A C 1
ATOM 646 O O . PRO A 1 88 ? -13.461 0.733 5.258 1.00 91.06 88 PRO A O 1
ATOM 649 N N . CYS A 1 89 ? -12.377 2.505 4.441 1.00 96.00 89 CYS A N 1
ATOM 650 C CA . CYS A 1 89 ? -11.177 1.768 4.057 1.00 96.00 89 CYS A CA 1
ATOM 651 C C . CYS A 1 89 ? -9.957 2.320 4.792 1.00 96.00 89 CYS A C 1
ATOM 653 O O . CYS A 1 89 ? -9.712 3.525 4.772 1.00 96.00 89 CYS A O 1
ATOM 655 N N . HIS A 1 90 ? -9.174 1.436 5.414 1.00 97.75 90 HIS A N 1
ATOM 656 C CA . HIS A 1 90 ? -8.023 1.817 6.238 1.00 97.75 90 HIS A CA 1
ATOM 657 C C . HIS A 1 90 ? -6.702 1.713 5.469 1.00 97.75 90 HIS A C 1
ATOM 659 O O . HIS A 1 90 ? -5.785 2.514 5.673 1.00 97.75 90 HIS A O 1
ATOM 665 N N . LEU A 1 91 ? -6.616 0.721 4.579 1.00 98.50 91 LEU A N 1
ATOM 666 C CA . LEU A 1 91 ? -5.432 0.381 3.797 1.00 98.50 91 LEU A CA 1
ATOM 667 C C . LEU A 1 91 ? -5.803 0.317 2.311 1.00 98.50 91 LEU A C 1
ATOM 669 O O . LEU A 1 91 ? -6.792 -0.317 1.951 1.00 98.50 91 LEU A O 1
ATOM 673 N N . LEU A 1 92 ? -4.999 0.928 1.445 1.00 98.75 92 LEU A N 1
ATOM 674 C CA . LEU A 1 92 ? -5.146 0.833 -0.008 1.00 98.75 92 LEU A CA 1
ATOM 675 C C . LEU A 1 92 ? -3.882 0.217 -0.604 1.00 98.75 92 LEU A C 1
ATOM 677 O O . LEU A 1 92 ? -2.795 0.756 -0.427 1.00 98.75 92 LEU A O 1
ATOM 681 N N . HIS A 1 93 ? -4.014 -0.880 -1.338 1.00 98.75 93 HIS A N 1
ATOM 682 C CA . HIS A 1 93 ? -2.919 -1.502 -2.074 1.00 98.75 93 HIS A CA 1
ATOM 683 C C . HIS A 1 93 ? -3.183 -1.362 -3.572 1.00 98.75 93 HIS A C 1
ATOM 685 O O . HIS A 1 93 ? -4.120 -1.964 -4.090 1.00 98.75 93 HIS A O 1
ATOM 691 N N . ILE A 1 94 ? -2.368 -0.573 -4.272 1.00 98.62 94 ILE A N 1
ATOM 692 C CA . ILE A 1 94 ? -2.498 -0.345 -5.711 1.00 98.62 94 ILE A CA 1
ATOM 693 C C . ILE A 1 94 ? -1.417 -1.128 -6.451 1.00 98.62 94 ILE A C 1
ATOM 695 O O . ILE A 1 94 ? -0.228 -0.879 -6.255 1.00 98.62 94 ILE A O 1
ATOM 699 N N . ILE A 1 95 ? -1.842 -2.030 -7.334 1.00 98.25 95 ILE A N 1
ATOM 700 C CA . ILE A 1 95 ? -0.967 -2.774 -8.242 1.00 98.25 95 ILE A CA 1
ATOM 701 C C . ILE A 1 95 ? -1.148 -2.189 -9.635 1.00 98.25 95 ILE A C 1
ATOM 703 O O . ILE A 1 95 ? -2.182 -2.401 -10.269 1.00 98.25 95 ILE A O 1
ATOM 707 N N . ALA A 1 96 ? -0.172 -1.420 -10.104 1.00 97.50 96 ALA A N 1
ATOM 708 C CA . ALA A 1 96 ? -0.247 -0.802 -11.419 1.00 97.50 96 ALA A CA 1
ATOM 709 C C . ALA A 1 96 ? 1.148 -0.484 -11.976 1.00 97.50 96 ALA A C 1
ATOM 711 O O . ALA A 1 96 ? 2.056 -0.158 -11.210 1.00 97.50 96 ALA A O 1
ATOM 712 N N . PRO A 1 97 ? 1.322 -0.504 -13.310 1.00 96.31 97 PRO A N 1
ATOM 713 C CA . PRO A 1 97 ? 2.557 -0.040 -13.927 1.00 96.31 97 PRO A CA 1
ATOM 714 C C . PRO A 1 97 ? 2.798 1.445 -13.637 1.00 96.31 97 PRO A C 1
ATOM 716 O O . PRO A 1 97 ? 1.853 2.238 -13.545 1.00 96.31 97 PRO A O 1
ATOM 719 N N . ALA A 1 98 ? 4.062 1.843 -13.572 1.00 95.25 98 ALA A N 1
ATOM 720 C CA . ALA A 1 98 ? 4.468 3.213 -13.303 1.00 95.25 98 ALA A CA 1
ATOM 721 C C . ALA A 1 98 ? 5.397 3.725 -14.406 1.00 95.25 98 ALA A C 1
ATOM 723 O O . ALA A 1 98 ? 6.274 3.023 -14.894 1.00 95.25 98 ALA A O 1
ATOM 724 N N . LEU A 1 99 ? 5.196 4.977 -14.805 1.00 93.69 99 LEU A N 1
ATOM 725 C CA . LEU A 1 99 ? 6.000 5.660 -15.804 1.00 93.69 99 LEU A CA 1
ATOM 726 C C . LEU A 1 99 ? 6.914 6.671 -15.113 1.00 93.69 99 LEU A C 1
ATOM 728 O O . LEU A 1 99 ? 6.458 7.453 -14.271 1.00 93.69 99 LEU A O 1
ATOM 732 N N . ALA A 1 100 ? 8.188 6.684 -15.495 1.00 92.00 100 ALA A N 1
ATOM 733 C CA . ALA A 1 100 ? 9.126 7.701 -15.042 1.00 92.00 100 ALA A CA 1
ATOM 734 C C . ALA A 1 100 ? 8.678 9.111 -15.470 1.00 92.00 100 ALA A C 1
ATOM 736 O O . ALA A 1 100 ? 8.014 9.299 -16.494 1.00 92.00 100 ALA A O 1
ATOM 737 N N . GLY A 1 101 ? 9.048 10.108 -14.668 1.00 86.94 101 GLY A N 1
ATOM 738 C CA . GLY A 1 101 ? 8.854 11.510 -15.020 1.00 86.94 101 GLY A CA 1
ATOM 739 C C . GLY A 1 101 ? 9.734 11.933 -16.199 1.00 86.94 101 GLY A C 1
ATOM 740 O O . GLY A 1 101 ? 10.768 11.331 -16.483 1.00 86.94 101 GLY A O 1
ATOM 741 N N . LEU A 1 102 ? 9.330 12.997 -16.885 1.00 86.62 102 LEU A N 1
ATOM 742 C CA . LEU A 1 102 ? 10.079 13.595 -17.985 1.00 86.62 102 LEU A CA 1
ATOM 743 C C . LEU A 1 102 ? 11.129 14.575 -17.457 1.00 86.62 102 LEU A C 1
ATOM 745 O O . LEU A 1 102 ? 10.798 15.607 -16.865 1.00 86.62 102 LEU A O 1
ATOM 749 N N . THR A 1 103 ? 12.397 14.295 -17.744 1.00 84.19 103 THR A N 1
ATOM 750 C CA . THR A 1 103 ? 13.506 15.218 -17.479 1.00 84.19 103 THR A CA 1
ATOM 751 C C . THR A 1 103 ? 13.387 16.463 -18.365 1.00 84.19 103 THR A C 1
ATOM 753 O O . THR A 1 103 ? 13.213 16.352 -19.575 1.00 84.19 103 THR A O 1
ATOM 756 N N . GLY A 1 104 ? 13.484 17.659 -17.774 1.00 77.50 104 GLY A N 1
ATOM 757 C CA . GLY A 1 104 ? 13.443 18.936 -18.508 1.00 77.50 104 GLY A CA 1
ATOM 758 C C . GLY A 1 104 ? 12.043 19.421 -18.914 1.00 77.50 104 GLY A C 1
ATOM 759 O O . GLY A 1 104 ? 11.927 20.436 -19.597 1.00 77.50 104 GLY A O 1
ATOM 760 N N . GLY A 1 105 ? 10.982 18.723 -18.496 1.00 77.50 105 GLY A N 1
ATOM 761 C CA . GLY A 1 105 ? 9.598 19.168 -18.662 1.00 77.50 105 GLY A CA 1
ATOM 762 C C . GLY A 1 105 ? 9.134 20.143 -17.567 1.00 77.50 105 GLY A C 1
ATOM 763 O O . GLY A 1 105 ? 9.874 20.430 -16.624 1.00 77.50 105 GLY A O 1
ATOM 764 N N . PRO A 1 106 ? 7.883 20.642 -17.641 1.00 83.25 106 PRO A N 1
ATOM 765 C CA . PRO A 1 106 ? 7.289 21.403 -16.540 1.00 83.25 106 PRO A CA 1
ATOM 766 C C . PRO A 1 106 ? 7.274 20.564 -15.251 1.00 83.25 106 PRO A C 1
ATOM 768 O O . PRO A 1 106 ? 7.202 19.340 -15.320 1.00 83.25 106 PRO A O 1
ATOM 771 N N . ALA A 1 107 ? 7.269 21.201 -14.073 1.00 82.38 107 ALA A N 1
ATOM 772 C CA . ALA A 1 107 ? 7.409 20.519 -12.774 1.00 82.38 107 ALA A CA 1
ATOM 773 C C . ALA A 1 107 ? 6.484 19.294 -12.598 1.00 82.38 107 ALA A C 1
ATOM 775 O O . ALA A 1 107 ? 6.899 18.254 -12.098 1.00 82.38 107 ALA A O 1
ATOM 776 N N . ARG A 1 108 ? 5.242 19.373 -13.093 1.00 80.25 108 ARG A N 1
ATOM 777 C CA . ARG A 1 108 ? 4.263 18.273 -13.047 1.00 80.25 108 ARG A CA 1
ATOM 778 C C . ARG A 1 108 ? 4.577 17.109 -14.000 1.00 80.25 108 ARG A C 1
ATOM 780 O O . ARG A 1 108 ? 4.132 15.987 -13.783 1.00 80.25 108 ARG A O 1
ATOM 787 N N . ALA A 1 109 ? 5.299 17.363 -15.087 1.00 82.94 109 ALA A N 1
ATOM 788 C CA . ALA A 1 109 ? 5.777 16.326 -15.997 1.00 82.94 109 ALA A CA 1
ATOM 789 C C . ALA A 1 109 ? 7.011 15.599 -15.451 1.00 82.94 109 ALA A C 1
ATOM 791 O O . ALA A 1 109 ? 7.209 14.447 -15.814 1.00 82.94 109 ALA A O 1
ATOM 792 N N . ALA A 1 110 ? 7.787 16.232 -14.566 1.00 88.44 110 ALA A N 1
ATOM 793 C CA . ALA A 1 110 ? 8.945 15.618 -13.915 1.00 88.44 110 ALA A CA 1
ATOM 794 C C . ALA A 1 110 ? 8.568 14.587 -12.833 1.00 88.44 110 ALA A C 1
ATOM 796 O O . ALA A 1 110 ? 9.418 13.808 -12.409 1.00 88.44 110 ALA A O 1
ATOM 797 N N . LEU A 1 111 ? 7.304 14.558 -12.394 1.00 91.44 111 LEU A N 1
ATOM 798 C CA . LEU A 1 111 ? 6.820 13.564 -11.439 1.00 91.44 111 LEU A CA 1
ATOM 799 C C . LEU A 1 111 ? 6.531 12.220 -12.129 1.00 91.44 111 LEU A C 1
ATOM 801 O O . LEU A 1 111 ? 5.962 12.216 -13.229 1.00 91.44 111 LEU A O 1
ATOM 805 N N . PRO A 1 112 ? 6.853 11.086 -11.480 1.00 94.00 112 PRO A N 1
ATOM 806 C CA . PRO A 1 112 ? 6.426 9.773 -11.949 1.00 94.00 112 PRO A CA 1
ATOM 807 C C . PRO A 1 112 ? 4.896 9.664 -11.945 1.00 94.00 112 PRO A C 1
ATOM 809 O O . PRO A 1 112 ? 4.208 10.392 -11.226 1.00 94.00 112 PRO A O 1
ATOM 812 N N . ARG A 1 113 ? 4.353 8.764 -12.768 1.00 95.25 113 ARG A N 1
ATOM 813 C CA . ARG A 1 113 ? 2.903 8.591 -12.949 1.00 95.25 113 ARG A CA 1
ATOM 814 C C . ARG A 1 113 ? 2.503 7.133 -12.849 1.00 95.25 113 ARG A C 1
ATOM 816 O O . ARG A 1 113 ? 3.210 6.271 -13.352 1.00 95.25 113 ARG A O 1
ATOM 823 N N . LEU A 1 114 ? 1.336 6.872 -12.278 1.00 96.44 114 LEU A N 1
ATOM 824 C CA . LEU A 1 114 ? 0.757 5.536 -12.182 1.00 96.44 114 LEU A CA 1
ATOM 825 C C . LEU A 1 114 ? -0.233 5.300 -13.329 1.00 96.44 114 LEU A C 1
ATOM 827 O O . LEU A 1 114 ? -1.015 6.192 -13.668 1.00 96.44 114 LEU A O 1
ATOM 831 N N . ARG A 1 115 ? -0.225 4.109 -13.929 1.00 96.19 115 ARG A N 1
ATOM 832 C CA . ARG A 1 115 ? -1.168 3.712 -14.986 1.00 96.19 115 ARG A CA 1
ATOM 833 C C . ARG A 1 115 ? -2.407 3.057 -14.377 1.00 96.19 115 ARG A C 1
ATOM 835 O O . ARG A 1 115 ? -2.533 1.840 -14.378 1.00 96.19 115 ARG A O 1
ATOM 842 N N . LEU A 1 116 ? -3.333 3.875 -13.882 1.00 94.25 116 LEU A N 1
ATOM 843 C CA . LEU A 1 116 ? -4.591 3.429 -13.274 1.00 94.25 116 LEU A CA 1
ATOM 844 C C . LEU A 1 116 ? -5.770 3.821 -14.180 1.00 94.25 116 LEU A C 1
ATOM 846 O O . LEU A 1 116 ? -6.413 4.865 -14.008 1.00 94.25 116 LEU A O 1
ATOM 850 N N . GLY A 1 117 ? -5.971 3.034 -15.240 1.00 92.12 117 GLY A N 1
ATOM 851 C CA . GLY A 1 117 ? -6.773 3.401 -16.410 1.00 92.12 117 GLY A CA 1
ATOM 852 C C . GLY A 1 117 ? -6.074 4.477 -17.249 1.00 92.12 117 GLY A C 1
ATOM 853 O O . GLY A 1 117 ? -5.499 4.194 -18.298 1.00 92.12 117 GLY A O 1
ATOM 854 N N . ARG A 1 118 ? -6.055 5.718 -16.750 1.00 92.38 118 ARG A N 1
ATOM 855 C CA . ARG A 1 118 ? -5.250 6.820 -17.306 1.00 92.38 118 ARG A CA 1
ATOM 856 C C . ARG A 1 118 ? -3.998 7.059 -16.464 1.00 92.38 118 ARG A C 1
ATOM 858 O O . ARG A 1 118 ? -3.955 6.694 -15.294 1.00 92.38 118 ARG A O 1
ATOM 865 N N . ASN A 1 119 ? -3.007 7.736 -17.043 1.00 94.75 119 ASN A N 1
ATOM 866 C CA . ASN A 1 119 ? -1.835 8.184 -16.290 1.00 94.75 119 ASN A CA 1
ATOM 867 C C . ASN A 1 119 ? -2.273 9.200 -15.228 1.00 94.75 119 ASN A C 1
ATOM 869 O O . ASN A 1 119 ? -2.767 10.276 -15.575 1.00 94.75 119 ASN A O 1
ATOM 873 N N . ILE A 1 120 ? -2.080 8.864 -13.956 1.00 96.06 120 ILE A N 1
ATOM 874 C CA . ILE A 1 120 ? -2.374 9.729 -12.816 1.00 96.06 120 ILE A CA 1
ATOM 875 C C . ILE A 1 120 ? -1.073 10.103 -12.108 1.00 96.06 120 ILE A C 1
ATOM 877 O O . ILE A 1 120 ? -0.199 9.263 -11.901 1.00 96.06 120 ILE A O 1
ATOM 881 N N . ASP A 1 121 ? -0.919 11.384 -11.788 1.00 95.31 121 ASP A N 1
ATOM 882 C CA . ASP A 1 121 ? 0.213 11.874 -11.004 1.00 95.31 121 ASP A CA 1
ATOM 883 C C . ASP A 1 121 ? -0.108 11.881 -9.498 1.00 95.31 121 ASP A C 1
ATOM 885 O O . ASP A 1 121 ? -1.285 11.867 -9.121 1.00 95.31 121 ASP A O 1
ATOM 889 N N . PRO A 1 122 ? 0.916 11.908 -8.624 1.00 96.06 122 PRO A N 1
ATOM 890 C CA . PRO A 1 122 ? 0.720 11.886 -7.179 1.00 96.06 122 PRO A CA 1
ATOM 891 C C . PRO A 1 122 ? -0.209 12.984 -6.642 1.00 96.06 122 PRO A C 1
ATOM 893 O O . PRO A 1 122 ? -1.079 12.643 -5.848 1.00 96.06 122 PRO A O 1
ATOM 896 N N . PRO A 1 123 ? -0.136 14.261 -7.081 1.00 95.69 123 PRO A N 1
ATOM 897 C CA . PRO A 1 123 ? -1.068 15.289 -6.608 1.00 95.69 123 PRO A CA 1
ATOM 898 C C . PRO A 1 123 ? -2.531 15.022 -6.990 1.00 95.69 123 PRO A C 1
ATOM 900 O O . PRO A 1 123 ? -3.435 15.246 -6.183 1.00 95.69 123 PRO A O 1
ATOM 903 N N . ALA A 1 124 ? -2.790 14.528 -8.207 1.00 95.88 124 ALA A N 1
ATOM 904 C CA . ALA A 1 124 ? -4.140 14.151 -8.616 1.00 95.88 124 ALA A CA 1
ATOM 905 C C . ALA A 1 124 ? -4.662 12.952 -7.816 1.00 95.88 124 ALA A C 1
ATOM 907 O O . ALA A 1 124 ? -5.824 12.957 -7.413 1.00 95.88 124 ALA A O 1
ATOM 908 N N . LEU A 1 125 ? -3.816 11.950 -7.555 1.00 97.31 125 LEU A N 1
ATOM 909 C CA . LEU A 1 125 ? -4.193 10.813 -6.717 1.00 97.31 125 LEU A CA 1
ATOM 910 C C . LEU A 1 125 ? -4.436 11.254 -5.265 1.00 97.31 125 LEU A C 1
ATOM 912 O O . LEU A 1 125 ? -5.460 10.900 -4.697 1.00 97.31 125 LEU A O 1
ATOM 916 N N . ALA A 1 126 ? -3.572 12.097 -4.697 1.00 96.88 126 ALA A N 1
ATOM 917 C CA . ALA A 1 126 ? -3.741 12.657 -3.356 1.00 96.88 126 ALA A CA 1
ATOM 918 C C . ALA A 1 126 ? -5.056 13.436 -3.205 1.00 96.88 126 ALA A C 1
ATOM 920 O O . ALA A 1 126 ? -5.709 13.327 -2.174 1.00 96.88 126 ALA A O 1
ATOM 921 N N . THR A 1 127 ? -5.475 14.170 -4.243 1.00 96.62 127 THR A N 1
ATOM 922 C CA . THR A 1 127 ? -6.760 14.891 -4.243 1.00 96.62 127 THR A CA 1
ATOM 923 C C . THR A 1 127 ? -7.939 13.930 -4.093 1.00 96.62 127 THR A C 1
ATOM 925 O O . THR A 1 127 ? -8.838 14.201 -3.309 1.00 96.62 127 THR A O 1
ATOM 928 N N . ILE A 1 128 ? -7.913 12.795 -4.801 1.00 96.56 128 ILE A N 1
ATOM 929 C CA . ILE A 1 128 ? -8.945 11.755 -4.681 1.00 96.56 128 ILE A CA 1
ATOM 930 C C . ILE A 1 128 ? -8.902 11.145 -3.276 1.00 96.56 128 ILE A C 1
ATOM 932 O O . ILE A 1 128 ? -9.923 11.041 -2.608 1.00 96.56 128 ILE A O 1
ATOM 936 N N . LEU A 1 129 ? -7.714 10.760 -2.806 1.00 96.75 129 LEU A N 1
ATOM 937 C CA . LEU A 1 129 ? -7.558 10.050 -1.535 1.00 96.75 129 LEU A CA 1
ATOM 938 C C . LEU A 1 129 ? -7.848 10.928 -0.308 1.00 96.75 129 LEU A C 1
ATOM 940 O O . LEU A 1 129 ? -8.271 10.411 0.722 1.00 96.75 129 LEU A O 1
ATOM 944 N N . GLY A 1 130 ? -7.683 12.248 -0.425 1.00 94.25 130 GLY A N 1
ATOM 945 C CA . GLY A 1 130 ? -7.989 13.214 0.632 1.00 94.25 130 GLY A CA 1
ATOM 946 C C . GLY A 1 130 ? -9.471 13.280 1.020 1.00 94.25 130 GLY A C 1
ATOM 947 O O . GLY A 1 130 ? -9.794 13.810 2.081 1.00 94.25 130 GLY A O 1
ATOM 948 N N . GLU A 1 131 ? -10.371 12.716 0.208 1.00 94.75 131 GLU A N 1
ATOM 949 C CA . GLU A 1 131 ? -11.801 12.612 0.523 1.00 94.75 131 GLU A CA 1
ATOM 950 C C . GLU A 1 131 ? -12.119 11.487 1.531 1.00 94.75 131 GLU A C 1
ATOM 952 O O . GLU A 1 131 ? -13.224 11.447 2.074 1.00 94.75 131 GLU A O 1
ATOM 957 N N . TYR A 1 132 ? -11.153 10.607 1.831 1.00 95.69 132 TYR A N 1
ATOM 958 C CA . TYR A 1 132 ? -11.346 9.408 2.653 1.00 95.69 132 TYR A CA 1
ATOM 959 C C . TYR A 1 132 ? -10.536 9.490 3.957 1.00 95.69 132 TYR A C 1
ATOM 961 O O . TYR A 1 132 ? -9.412 8.989 4.036 1.00 95.69 132 TYR A O 1
ATOM 969 N N . PRO A 1 133 ? -11.095 10.091 5.025 1.00 93.62 133 PRO A N 1
ATOM 970 C CA . PRO A 1 133 ? -10.362 10.407 6.254 1.00 93.62 133 PRO A CA 1
ATOM 971 C C . PRO A 1 133 ? -9.980 9.189 7.103 1.00 93.62 133 PRO A C 1
ATOM 973 O O . PRO A 1 133 ? -9.312 9.354 8.124 1.00 93.62 133 PRO A O 1
ATOM 976 N N . GLU A 1 134 ? -10.403 7.984 6.726 1.00 95.06 134 GLU A N 1
ATOM 977 C CA . GLU A 1 134 ? -10.070 6.727 7.410 1.00 95.06 134 GLU A CA 1
ATOM 978 C C . GLU A 1 134 ? -8.858 6.018 6.794 1.00 95.06 134 GLU A C 1
ATOM 980 O O . GLU A 1 134 ? -8.219 5.199 7.453 1.00 95.06 134 GLU A O 1
ATOM 985 N N . LEU A 1 135 ? -8.472 6.389 5.571 1.00 97.06 135 LEU A N 1
ATOM 986 C CA . LEU A 1 135 ? -7.297 5.830 4.922 1.00 97.06 135 LEU A CA 1
ATOM 987 C C . LEU A 1 135 ? -6.033 6.274 5.672 1.00 97.06 135 LEU A C 1
ATOM 989 O O . LEU A 1 135 ? -5.892 7.446 6.031 1.00 97.06 135 LEU A O 1
ATOM 993 N N . ARG A 1 136 ? -5.115 5.344 5.953 1.00 96.88 136 ARG A N 1
ATOM 994 C CA . ARG A 1 136 ? -3.853 5.641 6.661 1.00 96.88 136 ARG A CA 1
ATOM 995 C C . ARG A 1 136 ? -2.606 5.183 5.920 1.00 96.88 136 ARG A C 1
ATOM 997 O O . ARG A 1 136 ? -1.586 5.860 6.025 1.00 96.88 136 ARG A O 1
ATOM 1004 N N . LEU A 1 137 ? -2.691 4.092 5.157 1.00 98.00 137 LEU A N 1
ATOM 1005 C CA . LEU A 1 137 ? -1.568 3.544 4.395 1.00 98.00 137 LEU A CA 1
ATOM 1006 C C . LEU A 1 137 ? -1.948 3.301 2.937 1.00 98.00 137 LEU A C 1
ATOM 1008 O O . LEU A 1 137 ? -2.987 2.705 2.648 1.00 98.00 137 LEU A O 1
ATOM 1012 N N . ILE A 1 138 ? -1.047 3.691 2.037 1.00 98.44 138 ILE A N 1
ATOM 1013 C CA . ILE A 1 138 ? -1.101 3.358 0.616 1.00 98.44 138 ILE A CA 1
ATOM 1014 C C . ILE A 1 138 ? 0.124 2.519 0.269 1.00 98.44 138 ILE A C 1
ATOM 1016 O O . ILE A 1 138 ? 1.255 2.960 0.445 1.00 98.44 138 ILE A O 1
ATOM 1020 N N . THR A 1 139 ? -0.082 1.318 -0.250 1.00 98.69 139 THR A N 1
ATOM 1021 C CA . THR A 1 139 ? 0.985 0.483 -0.806 1.00 98.69 139 THR A CA 1
ATOM 1022 C C . THR A 1 139 ? 0.936 0.553 -2.326 1.00 98.69 139 THR A C 1
ATOM 1024 O O . THR A 1 139 ? -0.131 0.417 -2.916 1.00 98.69 139 THR A O 1
ATOM 1027 N N . LEU A 1 140 ? 2.081 0.791 -2.953 1.00 98.38 140 LEU A N 1
ATOM 1028 C CA . LEU A 1 140 ? 2.260 0.896 -4.391 1.00 98.38 140 LEU A CA 1
ATOM 1029 C C . LEU A 1 140 ? 3.151 -0.252 -4.856 1.00 98.38 140 LEU A C 1
ATOM 1031 O O . LEU A 1 140 ? 4.288 -0.389 -4.400 1.00 98.38 140 LEU A O 1
ATOM 1035 N N . ALA A 1 141 ? 2.617 -1.066 -5.755 1.00 97.44 141 ALA A N 1
ATOM 1036 C CA . ALA A 1 141 ? 3.268 -2.248 -6.286 1.00 97.44 141 ALA A CA 1
ATOM 1037 C C . ALA A 1 141 ? 3.155 -2.289 -7.812 1.00 97.44 141 ALA A C 1
ATOM 1039 O O . ALA A 1 141 ? 2.261 -1.693 -8.416 1.00 97.44 141 ALA A O 1
ATOM 1040 N N . THR A 1 142 ? 4.059 -3.034 -8.434 1.00 95.06 142 THR A N 1
ATOM 1041 C CA . THR A 1 142 ? 4.071 -3.302 -9.871 1.00 95.06 142 THR A CA 1
ATOM 1042 C C . THR A 1 142 ? 4.419 -4.766 -10.108 1.00 95.06 142 THR A C 1
ATOM 1044 O O . THR A 1 142 ? 5.034 -5.405 -9.262 1.00 95.06 142 THR A O 1
ATOM 1047 N N . GLN A 1 143 ? 4.012 -5.296 -11.258 1.00 90.12 143 GLN A N 1
ATOM 1048 C CA . GLN A 1 143 ? 4.457 -6.603 -11.757 1.00 90.12 143 GLN A CA 1
ATOM 1049 C C . GLN A 1 143 ? 5.595 -6.492 -12.779 1.00 90.12 143 GLN A C 1
ATOM 1051 O O . GLN A 1 143 ? 6.161 -7.497 -13.195 1.00 90.12 143 GLN A O 1
ATOM 1056 N N . ASP A 1 144 ? 5.870 -5.273 -13.232 1.00 87.94 144 ASP A N 1
ATOM 1057 C CA . ASP A 1 144 ? 6.856 -4.960 -14.254 1.00 87.94 144 ASP A CA 1
ATOM 1058 C C . ASP A 1 144 ? 8.094 -4.325 -13.608 1.00 87.94 144 ASP A C 1
ATOM 1060 O O . ASP A 1 144 ? 7.974 -3.336 -12.874 1.00 87.94 144 ASP A O 1
ATOM 1064 N N . ALA A 1 145 ? 9.265 -4.892 -13.901 1.00 86.12 145 ALA A N 1
ATOM 1065 C CA . ALA A 1 145 ? 10.555 -4.456 -13.376 1.00 86.12 145 ALA A CA 1
ATOM 1066 C C . ALA A 1 145 ? 10.924 -3.039 -13.850 1.00 86.12 145 ALA A C 1
ATOM 1068 O O . ALA A 1 145 ? 11.469 -2.250 -13.076 1.00 86.12 145 ALA A O 1
ATOM 1069 N N . GLU A 1 146 ? 10.567 -2.652 -15.085 1.00 87.75 146 GLU A N 1
ATOM 1070 C CA . GLU A 1 146 ? 10.814 -1.286 -15.582 1.00 87.75 146 GLU A CA 1
ATOM 1071 C C . GLU A 1 146 ? 10.023 -0.251 -14.769 1.00 87.75 146 GLU A C 1
ATOM 1073 O O . GLU A 1 146 ? 10.520 0.825 -14.422 1.00 87.75 146 GLU A O 1
ATOM 1078 N N . SER A 1 147 ? 8.800 -0.621 -14.396 1.00 89.06 147 SER A N 1
ATOM 1079 C CA . SER A 1 147 ? 7.912 0.164 -13.544 1.00 89.06 147 SER A CA 1
ATOM 1080 C C . SER A 1 147 ? 8.344 0.202 -12.068 1.00 89.06 147 SER A C 1
ATOM 1082 O O . SER A 1 147 ? 7.857 1.050 -11.317 1.00 89.06 147 SER A O 1
ATOM 1084 N N . ALA A 1 148 ? 9.254 -0.669 -11.619 1.00 88.25 148 ALA A N 1
ATOM 1085 C CA . ALA A 1 148 ? 9.680 -0.716 -10.217 1.00 88.25 148 ALA A CA 1
ATOM 1086 C C . ALA A 1 148 ? 10.583 0.468 -9.840 1.00 88.25 148 ALA A C 1
ATOM 1088 O O . ALA A 1 148 ? 10.479 1.022 -8.743 1.00 88.25 148 ALA A O 1
ATOM 1089 N N . VAL A 1 149 ? 11.424 0.917 -10.777 1.00 88.06 149 VAL A N 1
ATOM 1090 C CA . VAL A 1 149 ? 12.351 2.045 -10.594 1.00 88.06 149 VAL A CA 1
ATOM 1091 C C . VAL A 1 149 ? 11.634 3.347 -10.187 1.00 88.06 149 VAL A C 1
ATOM 1093 O O . VAL A 1 149 ? 12.025 3.950 -9.183 1.00 88.06 149 VAL A O 1
ATOM 1096 N N . PRO A 1 150 ? 10.577 3.813 -10.887 1.00 93.06 150 PRO A N 1
ATOM 1097 C CA . PRO A 1 150 ? 9.871 5.035 -10.499 1.00 93.06 150 PRO A CA 1
ATOM 1098 C C . PRO A 1 150 ? 9.003 4.892 -9.236 1.00 93.06 150 PRO A C 1
ATOM 1100 O O . PRO A 1 150 ? 8.537 5.912 -8.721 1.00 93.06 150 PRO A O 1
ATOM 1103 N N . MET A 1 151 ? 8.781 3.678 -8.716 1.00 94.31 151 MET A N 1
ATOM 1104 C CA . MET A 1 151 ? 7.790 3.426 -7.663 1.00 94.31 151 MET A CA 1
ATOM 1105 C C . MET A 1 151 ? 8.127 4.122 -6.339 1.00 94.31 151 MET A C 1
ATOM 1107 O O . MET A 1 151 ? 7.261 4.741 -5.722 1.00 94.31 151 MET A O 1
ATOM 1111 N N . ALA A 1 152 ? 9.398 4.103 -5.928 1.00 92.12 152 ALA A N 1
ATOM 1112 C CA . ALA A 1 152 ? 9.837 4.796 -4.715 1.00 92.12 152 ALA A CA 1
ATOM 1113 C C . ALA A 1 152 ? 9.659 6.322 -4.826 1.00 92.12 152 ALA A C 1
ATOM 1115 O O . ALA A 1 152 ? 9.220 6.968 -3.876 1.00 92.12 152 ALA A O 1
ATOM 1116 N N . GLY A 1 153 ? 9.942 6.901 -5.999 1.00 93.19 153 GLY A N 1
ATOM 1117 C CA . GLY A 1 153 ? 9.715 8.326 -6.258 1.00 93.19 153 GLY A CA 1
ATOM 1118 C C . GLY A 1 153 ? 8.229 8.691 -6.267 1.00 93.19 153 GLY A C 1
ATOM 1119 O O . GLY A 1 153 ? 7.848 9.748 -5.765 1.00 93.19 153 GLY A O 1
ATOM 1120 N N . LEU A 1 154 ? 7.381 7.802 -6.793 1.00 96.00 154 LEU A N 1
ATOM 1121 C CA . LEU A 1 154 ? 5.928 7.956 -6.778 1.00 96.00 154 LEU A CA 1
ATOM 1122 C C . LEU A 1 154 ? 5.383 7.933 -5.345 1.00 96.00 154 LEU A C 1
ATOM 1124 O O . LEU A 1 154 ? 4.612 8.818 -4.981 1.00 96.00 154 LEU A O 1
ATOM 1128 N N . ALA A 1 155 ? 5.821 6.972 -4.527 1.00 96.12 155 ALA A N 1
ATOM 1129 C CA . ALA A 1 155 ? 5.438 6.872 -3.121 1.00 96.12 155 ALA A CA 1
ATOM 1130 C C . ALA A 1 155 ? 5.874 8.100 -2.318 1.00 96.12 155 ALA A C 1
ATOM 1132 O O . ALA A 1 155 ? 5.053 8.660 -1.591 1.00 96.12 155 ALA A O 1
ATOM 1133 N N . ALA A 1 156 ? 7.110 8.571 -2.507 1.00 94.62 156 ALA A N 1
ATOM 1134 C CA . ALA A 1 156 ? 7.606 9.791 -1.875 1.00 94.62 156 ALA A CA 1
ATOM 1135 C C . ALA A 1 156 ? 6.742 11.010 -2.235 1.00 94.62 156 ALA A C 1
ATOM 1137 O O . ALA A 1 156 ? 6.258 11.720 -1.360 1.00 94.62 156 ALA A O 1
ATOM 1138 N N . ALA A 1 157 ? 6.493 11.229 -3.529 1.00 94.88 157 ALA A N 1
ATOM 1139 C CA . ALA A 1 157 ? 5.690 12.356 -3.995 1.00 94.88 157 ALA A CA 1
ATOM 1140 C C . ALA A 1 157 ? 4.224 12.268 -3.535 1.00 94.88 157 ALA A C 1
ATOM 1142 O O . ALA A 1 157 ? 3.597 13.293 -3.274 1.00 94.88 157 ALA A O 1
ATOM 1143 N N . LEU A 1 158 ? 3.674 11.056 -3.420 1.00 96.62 158 LEU A N 1
ATOM 1144 C CA . LEU A 1 158 ? 2.325 10.836 -2.905 1.00 96.62 158 LEU A CA 1
ATOM 1145 C C . LEU A 1 158 ? 2.247 11.088 -1.398 1.00 96.62 158 LEU A C 1
ATOM 1147 O O . LEU A 1 158 ? 1.274 11.688 -0.943 1.00 96.62 158 LEU A O 1
ATOM 1151 N N . HIS A 1 159 ? 3.268 10.688 -0.639 1.00 95.88 159 HIS A N 1
ATOM 1152 C CA . HIS A 1 159 ? 3.383 11.000 0.784 1.00 95.88 159 HIS A CA 1
ATOM 1153 C C . HIS A 1 159 ? 3.401 12.514 1.005 1.00 95.88 159 HIS A C 1
ATOM 1155 O O . HIS A 1 159 ? 2.574 13.033 1.748 1.00 95.88 159 HIS A O 1
ATOM 1161 N N . GLU A 1 160 ? 4.261 13.234 0.282 1.00 94.38 160 GLU A N 1
ATOM 1162 C CA . GLU A 1 160 ? 4.352 14.696 0.375 1.00 94.38 160 GLU A CA 1
ATOM 1163 C C . GLU A 1 160 ? 3.039 15.397 -0.011 1.00 94.38 16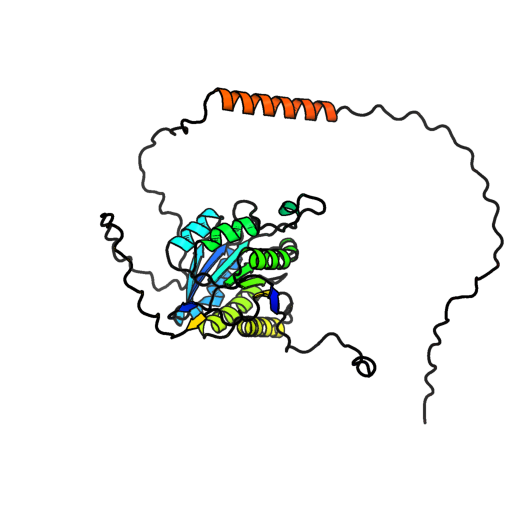0 GLU A C 1
ATOM 1165 O O . GLU A 1 160 ? 2.655 16.386 0.609 1.00 94.38 160 GLU A O 1
ATOM 1170 N N . ALA A 1 161 ? 2.312 14.875 -1.004 1.00 94.12 161 ALA A N 1
ATOM 1171 C CA . ALA A 1 161 ? 1.055 15.469 -1.457 1.00 94.12 161 ALA A CA 1
ATOM 1172 C C . ALA A 1 161 ? -0.158 15.148 -0.562 1.00 94.12 161 ALA A C 1
ATOM 1174 O O . ALA A 1 161 ? -1.106 15.931 -0.540 1.00 94.12 161 ALA A O 1
ATOM 1175 N N . SER A 1 162 ? -0.168 14.002 0.128 1.00 94.62 162 SER A N 1
ATOM 1176 C CA . SER A 1 162 ? -1.343 13.512 0.873 1.00 94.62 162 SER A CA 1
ATOM 1177 C C . SER A 1 162 ? -1.177 13.497 2.393 1.00 94.62 162 SER A C 1
ATOM 1179 O O . SER A 1 162 ? -2.175 13.457 3.108 1.00 94.62 162 SER A O 1
ATOM 1181 N N . GLY A 1 163 ? 0.057 13.471 2.902 1.00 93.56 163 GLY A N 1
ATOM 1182 C CA . GLY A 1 163 ? 0.360 13.229 4.315 1.00 93.56 163 GLY A CA 1
ATOM 1183 C C . GLY A 1 163 ? 0.126 11.787 4.785 1.00 93.56 163 GLY A C 1
ATOM 1184 O O . GLY A 1 163 ? 0.462 11.462 5.924 1.00 93.56 163 GLY A O 1
ATOM 1185 N N . LEU A 1 164 ? -0.424 10.911 3.937 1.00 95.75 164 LEU A N 1
ATOM 1186 C CA . LEU A 1 164 ? -0.653 9.497 4.243 1.00 95.75 164 LEU A CA 1
ATOM 1187 C C . LEU A 1 164 ? 0.667 8.727 4.241 1.00 95.75 164 LEU A C 1
ATOM 1189 O O . LEU A 1 164 ? 1.583 9.069 3.491 1.00 95.75 164 LEU A O 1
ATOM 1193 N N . ALA A 1 165 ? 0.764 7.664 5.041 1.00 96.75 165 ALA A N 1
ATOM 1194 C CA . ALA A 1 165 ? 1.900 6.758 4.933 1.00 96.75 165 ALA A CA 1
ATOM 1195 C C . ALA A 1 165 ? 1.873 6.084 3.556 1.00 96.75 165 ALA A C 1
ATOM 1197 O O . ALA A 1 165 ? 0.819 5.622 3.104 1.00 96.75 165 ALA A O 1
ATOM 1198 N N . THR A 1 166 ? 3.021 6.023 2.883 1.00 97.75 166 THR A N 1
ATOM 1199 C CA . THR A 1 166 ? 3.135 5.354 1.585 1.00 97.75 166 THR A CA 1
ATOM 1200 C C . THR A 1 166 ? 4.253 4.325 1.601 1.00 97.75 166 THR A C 1
ATOM 1202 O O . THR A 1 166 ? 5.321 4.545 2.163 1.00 97.75 166 THR A O 1
ATOM 1205 N N . LEU A 1 167 ? 4.009 3.177 0.984 1.00 97.69 167 LEU A N 1
ATOM 1206 C CA . LEU A 1 167 ? 4.947 2.069 0.881 1.00 97.69 167 LEU A CA 1
ATOM 1207 C C . LEU A 1 167 ? 5.125 1.722 -0.593 1.00 97.69 167 LEU A C 1
ATOM 1209 O O . LEU A 1 167 ? 4.148 1.418 -1.264 1.00 97.69 167 LEU A O 1
ATOM 1213 N N . ALA A 1 168 ? 6.351 1.757 -1.100 1.00 97.00 168 ALA A N 1
ATOM 1214 C CA . ALA A 1 168 ? 6.680 1.263 -2.433 1.00 97.00 168 ALA A CA 1
ATOM 1215 C C . ALA A 1 168 ? 7.279 -0.138 -2.329 1.00 97.00 168 ALA A C 1
ATOM 1217 O O . ALA A 1 168 ? 8.235 -0.324 -1.576 1.00 97.00 168 ALA A O 1
ATOM 1218 N N . LEU A 1 169 ? 6.764 -1.091 -3.104 1.00 93.19 169 LEU A N 1
ATOM 1219 C CA . LEU A 1 169 ? 7.404 -2.385 -3.333 1.00 93.19 169 LEU A CA 1
ATOM 1220 C C . LEU A 1 169 ? 8.291 -2.216 -4.572 1.00 93.19 169 LEU A C 1
ATOM 1222 O O . LEU A 1 169 ? 7.782 -1.897 -5.645 1.00 93.19 169 LEU A O 1
ATOM 1226 N N . GLY A 1 170 ? 9.614 -2.284 -4.394 1.00 87.62 170 GLY A N 1
ATOM 1227 C CA . GLY A 1 170 ? 10.583 -2.147 -5.488 1.00 87.62 170 GLY A CA 1
ATOM 1228 C C . GLY A 1 170 ? 10.554 -3.339 -6.454 1.00 87.62 170 GLY A C 1
ATOM 1229 O O . GLY A 1 170 ? 9.515 -3.955 -6.659 1.00 87.62 170 GLY A O 1
ATOM 1230 N N . ASP A 1 171 ? 11.696 -3.669 -7.057 1.00 90.81 171 ASP A N 1
ATOM 1231 C CA . ASP A 1 171 ? 11.790 -4.790 -8.003 1.00 90.81 171 ASP A CA 1
ATOM 1232 C C . ASP A 1 171 ? 11.799 -6.131 -7.248 1.00 90.81 171 ASP A C 1
ATOM 1234 O O . ASP A 1 171 ? 12.836 -6.584 -6.760 1.00 90.81 171 ASP A O 1
ATOM 1238 N N . ILE A 1 172 ? 10.607 -6.699 -7.045 1.00 90.81 172 ILE A N 1
ATOM 1239 C CA . ILE A 1 172 ? 10.367 -7.937 -6.296 1.00 90.81 172 ILE A CA 1
ATOM 1240 C C . ILE A 1 172 ? 9.314 -8.756 -7.048 1.00 90.81 172 ILE A C 1
ATOM 1242 O O . ILE A 1 172 ? 8.319 -8.204 -7.521 1.00 90.81 172 ILE A O 1
ATOM 1246 N N . ASP A 1 173 ? 9.503 -10.076 -7.121 1.00 91.81 173 ASP A N 1
ATOM 1247 C CA . ASP A 1 173 ? 8.501 -10.986 -7.684 1.00 91.81 173 ASP A CA 1
ATOM 1248 C C . ASP A 1 173 ? 7.151 -10.879 -6.951 1.00 91.81 173 ASP A C 1
ATOM 1250 O O . ASP A 1 173 ? 7.093 -10.690 -5.735 1.00 91.81 173 ASP A O 1
ATOM 1254 N N . ALA A 1 174 ? 6.050 -11.047 -7.685 1.00 92.81 174 ALA A N 1
ATOM 1255 C CA . ALA A 1 174 ? 4.704 -10.876 -7.151 1.00 92.81 174 ALA A CA 1
ATOM 1256 C C . ALA A 1 174 ? 4.358 -11.849 -6.005 1.00 92.81 174 ALA A C 1
ATOM 1258 O O . ALA A 1 174 ? 3.623 -11.454 -5.100 1.00 92.81 174 ALA A O 1
ATOM 1259 N N . ALA A 1 175 ? 4.873 -13.090 -6.009 1.00 93.69 175 ALA A N 1
ATOM 1260 C CA . ALA A 1 175 ? 4.669 -14.030 -4.897 1.00 93.69 175 ALA A CA 1
ATOM 1261 C C . ALA A 1 175 ? 5.345 -13.522 -3.630 1.00 93.69 175 ALA A C 1
ATOM 1263 O O . ALA A 1 175 ? 4.745 -13.431 -2.565 1.00 93.69 175 ALA A O 1
ATOM 1264 N N . VAL A 1 176 ? 6.603 -13.134 -3.791 1.00 93.81 176 VAL A N 1
ATOM 1265 C CA . VAL A 1 176 ? 7.464 -12.682 -2.708 1.00 93.81 176 VAL A CA 1
ATOM 1266 C C . VAL A 1 176 ? 6.945 -11.358 -2.130 1.00 93.81 176 VAL A C 1
ATOM 1268 O O . VAL A 1 176 ? 6.911 -11.171 -0.914 1.00 93.81 176 VAL A O 1
ATOM 1271 N N . ALA A 1 177 ? 6.470 -10.454 -2.989 1.00 95.00 177 ALA A N 1
ATOM 1272 C CA . ALA A 1 177 ? 5.807 -9.219 -2.587 1.00 95.00 177 ALA A CA 1
ATOM 1273 C C . ALA A 1 177 ? 4.495 -9.487 -1.826 1.00 95.00 177 ALA A C 1
ATOM 1275 O O . ALA A 1 177 ? 4.204 -8.790 -0.853 1.00 95.00 177 ALA A O 1
ATOM 1276 N N . ALA A 1 178 ? 3.720 -10.500 -2.232 1.00 96.81 178 ALA A N 1
ATOM 1277 C CA . ALA A 1 178 ? 2.505 -10.906 -1.531 1.00 96.81 178 ALA A CA 1
ATOM 1278 C C . ALA A 1 178 ? 2.802 -11.423 -0.114 1.00 96.81 178 ALA A C 1
ATOM 1280 O O . ALA A 1 178 ? 2.138 -10.988 0.827 1.00 96.81 178 ALA A O 1
ATOM 1281 N N . ASP A 1 179 ? 3.827 -12.263 0.056 1.00 95.81 179 ASP A N 1
ATOM 1282 C CA . ASP A 1 179 ? 4.245 -12.776 1.368 1.00 95.81 179 ASP A CA 1
ATOM 1283 C C . ASP A 1 179 ? 4.766 -11.655 2.282 1.00 95.81 179 ASP A C 1
ATOM 1285 O O . ASP A 1 179 ? 4.368 -11.551 3.447 1.00 95.81 179 ASP A O 1
ATOM 1289 N N . PHE A 1 180 ? 5.590 -10.751 1.736 1.00 95.94 180 PHE A N 1
ATOM 1290 C CA . PHE A 1 180 ? 6.022 -9.531 2.425 1.00 95.94 180 PHE A CA 1
ATOM 1291 C C . PHE A 1 180 ? 4.818 -8.710 2.916 1.00 95.94 180 PHE A C 1
ATOM 1293 O O . PHE A 1 180 ? 4.759 -8.309 4.083 1.00 95.94 180 PHE A O 1
ATOM 1300 N N . CYS A 1 181 ? 3.840 -8.464 2.038 1.00 97.94 181 CYS A N 1
ATOM 1301 C CA . CYS A 1 181 ? 2.652 -7.686 2.372 1.00 97.94 181 CYS A CA 1
ATOM 1302 C C . CYS A 1 181 ? 1.755 -8.394 3.385 1.00 97.94 181 CYS A C 1
ATOM 1304 O O . CYS A 1 181 ? 1.207 -7.721 4.252 1.00 97.94 181 CYS A O 1
ATOM 1306 N N . ALA A 1 182 ? 1.617 -9.718 3.316 1.00 97.56 182 ALA A N 1
ATOM 1307 C CA . ALA A 1 182 ? 0.838 -10.480 4.284 1.00 97.56 182 ALA A CA 1
ATOM 1308 C C . ALA A 1 182 ? 1.426 -10.370 5.696 1.00 97.56 182 ALA A C 1
ATOM 1310 O O . ALA A 1 182 ? 0.691 -10.059 6.634 1.00 97.56 182 ALA A O 1
ATOM 1311 N N . SER A 1 183 ? 2.748 -10.516 5.832 1.00 96.56 183 SER A N 1
ATOM 1312 C CA . SER A 1 183 ? 3.454 -10.305 7.104 1.00 96.56 183 SER A CA 1
ATOM 1313 C C . SER A 1 183 ? 3.266 -8.870 7.625 1.00 96.56 183 SER A C 1
ATOM 1315 O O . SER A 1 183 ? 2.851 -8.658 8.767 1.00 96.56 183 SER A O 1
ATOM 1317 N N . CYS A 1 184 ? 3.452 -7.874 6.753 1.00 97.31 184 CYS A N 1
ATOM 1318 C CA . CYS A 1 184 ? 3.274 -6.461 7.092 1.00 97.31 184 CYS A CA 1
ATOM 1319 C C . CYS A 1 184 ? 1.833 -6.131 7.533 1.00 97.31 184 CYS A C 1
ATOM 1321 O O . CYS A 1 184 ? 1.620 -5.528 8.585 1.00 97.31 184 CYS A O 1
ATOM 1323 N N . TYR A 1 185 ? 0.818 -6.552 6.776 1.00 98.25 185 TYR A N 1
ATOM 1324 C CA . TYR A 1 185 ? -0.583 -6.270 7.102 1.00 98.25 185 TYR A CA 1
ATOM 1325 C C . TYR A 1 185 ? -1.076 -7.044 8.324 1.00 98.25 185 TYR A C 1
ATOM 1327 O O . TYR A 1 185 ? -1.877 -6.502 9.084 1.00 98.25 185 TYR A O 1
ATOM 1335 N N . SER A 1 186 ? -0.565 -8.255 8.561 1.00 97.06 186 SER A N 1
ATOM 1336 C CA . SER A 1 186 ? -0.807 -8.992 9.804 1.00 97.06 186 SER A CA 1
ATOM 1337 C C . SER A 1 186 ? -0.294 -8.210 11.017 1.00 97.06 186 SER A C 1
ATOM 1339 O O . SER A 1 186 ? -1.022 -8.046 11.995 1.00 97.06 186 SER A O 1
ATOM 1341 N N . ALA A 1 187 ? 0.930 -7.676 10.948 1.00 96.12 187 ALA A N 1
ATOM 1342 C CA . ALA A 1 187 ? 1.503 -6.869 12.025 1.00 96.12 187 ALA A CA 1
ATOM 1343 C C . ALA A 1 187 ? 0.698 -5.578 12.271 1.00 96.12 187 ALA A C 1
ATOM 1345 O O . ALA A 1 187 ? 0.347 -5.275 13.411 1.00 96.12 187 ALA A O 1
ATOM 1346 N N . LEU A 1 188 ? 0.301 -4.862 11.211 1.00 97.06 188 LEU A N 1
ATOM 1347 C CA . LEU A 1 188 ? -0.570 -3.684 11.343 1.00 97.06 188 LEU A CA 1
ATOM 1348 C C . LEU A 1 188 ? -1.924 -4.028 11.980 1.00 97.06 188 LEU A C 1
ATOM 1350 O O . LEU A 1 188 ? -2.417 -3.284 12.825 1.00 97.06 188 LEU A O 1
ATOM 1354 N N . ALA A 1 189 ? -2.526 -5.157 11.599 1.00 95.81 189 ALA A N 1
ATOM 1355 C CA . ALA A 1 189 ? -3.788 -5.621 12.174 1.00 95.81 189 ALA A CA 1
ATOM 1356 C C . ALA A 1 189 ? -3.656 -6.080 13.636 1.00 95.81 189 ALA A C 1
ATOM 1358 O O . ALA A 1 189 ? -4.662 -6.142 14.343 1.00 95.81 189 ALA A O 1
ATOM 1359 N N . ALA A 1 190 ? -2.436 -6.367 14.098 1.00 93.69 190 ALA A N 1
ATOM 1360 C CA . ALA A 1 190 ? -2.110 -6.601 15.503 1.00 93.69 190 ALA A CA 1
ATOM 1361 C C . ALA A 1 190 ? -1.829 -5.302 16.286 1.00 93.69 190 ALA A C 1
ATOM 1363 O O . ALA A 1 190 ? -1.716 -5.342 17.509 1.00 93.69 190 ALA A O 1
ATOM 1364 N N . GLY A 1 191 ? -1.778 -4.150 15.609 1.00 91.81 191 GLY A N 1
ATOM 1365 C CA . GLY A 1 191 ? -1.555 -2.840 16.225 1.00 91.81 191 GLY A CA 1
ATOM 1366 C C . GLY A 1 191 ? -0.087 -2.436 16.298 1.00 91.81 191 GLY A C 1
ATOM 1367 O O . GLY A 1 191 ? 0.235 -1.459 16.969 1.00 91.81 191 GLY A O 1
ATOM 1368 N N . GLU A 1 192 ? 0.793 -3.163 15.609 1.00 94.25 192 GLU A N 1
ATOM 1369 C CA . GLU A 1 192 ? 2.200 -2.792 15.505 1.00 94.25 192 GLU A CA 1
ATOM 1370 C C . GLU A 1 192 ? 2.362 -1.480 14.718 1.00 94.25 192 GLU A C 1
ATOM 1372 O O . GLU A 1 192 ? 1.607 -1.217 13.769 1.00 94.25 192 GLU A O 1
ATOM 1377 N N . PRO A 1 193 ? 3.355 -0.645 15.071 1.00 93.12 193 PRO A N 1
ATOM 1378 C CA . PRO A 1 193 ? 3.667 0.550 14.307 1.00 93.12 193 PRO A CA 1
ATOM 1379 C C . PRO A 1 193 ? 4.171 0.180 12.904 1.00 93.12 193 PRO A C 1
ATOM 1381 O O . PRO A 1 193 ? 4.691 -0.909 12.647 1.00 93.12 193 PRO A O 1
ATOM 1384 N N . SER A 1 194 ? 3.977 1.095 11.959 1.00 93.81 194 SER A N 1
ATOM 1385 C CA . SER A 1 194 ? 4.176 0.840 10.529 1.00 93.81 194 SER A CA 1
ATOM 1386 C C . SER A 1 194 ? 5.620 0.535 10.137 1.00 93.81 194 SER A C 1
ATOM 1388 O O . SER A 1 194 ? 5.853 -0.239 9.208 1.00 93.81 194 SER A O 1
ATOM 1390 N N . ASP A 1 195 ? 6.594 1.088 10.848 1.00 90.19 195 ASP A N 1
ATOM 1391 C CA . ASP A 1 195 ? 8.011 0.789 10.669 1.00 90.19 195 ASP A CA 1
ATOM 1392 C C . ASP A 1 195 ? 8.364 -0.641 11.116 1.00 90.19 195 ASP A C 1
ATOM 1394 O O . ASP A 1 195 ? 9.055 -1.359 10.384 1.00 90.19 195 ASP A O 1
ATOM 1398 N N . LEU A 1 196 ? 7.834 -1.099 12.256 1.00 90.88 196 LEU A N 1
ATOM 1399 C CA . LEU A 1 196 ? 7.969 -2.492 12.693 1.00 90.88 196 LEU A CA 1
ATOM 1400 C C . LEU A 1 196 ? 7.218 -3.453 11.767 1.00 90.88 196 LEU A C 1
ATOM 1402 O O . LEU A 1 196 ? 7.772 -4.482 11.386 1.00 90.88 196 LEU A O 1
ATOM 1406 N N . ALA A 1 197 ? 6.014 -3.100 11.317 1.00 95.38 197 ALA A N 1
ATOM 1407 C CA . ALA A 1 197 ? 5.260 -3.910 10.361 1.00 95.38 197 ALA A CA 1
ATOM 1408 C C . ALA A 1 197 ? 6.033 -4.141 9.050 1.00 95.38 197 ALA A C 1
ATOM 1410 O O . ALA A 1 197 ? 6.134 -5.270 8.563 1.00 95.38 197 ALA A O 1
ATOM 1411 N N . VAL A 1 198 ? 6.659 -3.092 8.505 1.00 94.44 198 VAL A N 1
ATOM 1412 C CA . VAL A 1 198 ? 7.541 -3.216 7.332 1.00 94.44 198 VAL A CA 1
ATOM 1413 C C . VAL A 1 198 ? 8.770 -4.067 7.644 1.00 94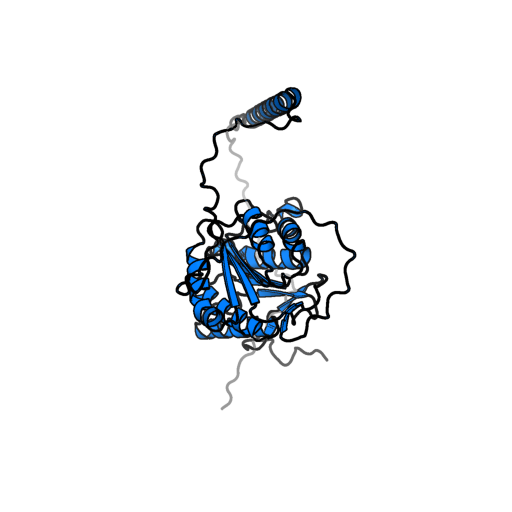.44 198 VAL A C 1
ATOM 1415 O O . VAL A 1 198 ? 9.215 -4.822 6.781 1.00 94.44 198 VAL A O 1
ATOM 1418 N N . THR A 1 199 ? 9.309 -3.985 8.861 1.00 91.69 199 THR A N 1
ATOM 1419 C CA . THR A 1 199 ? 10.446 -4.811 9.296 1.00 91.69 199 THR A CA 1
ATOM 1420 C C . THR A 1 199 ? 10.096 -6.294 9.293 1.00 91.69 199 THR A C 1
ATOM 1422 O O . THR A 1 199 ? 10.841 -7.075 8.707 1.00 91.69 199 THR A O 1
ATOM 1425 N N . TYR A 1 200 ? 8.933 -6.684 9.822 1.00 91.94 200 TYR A N 1
ATOM 1426 C CA . TYR A 1 200 ? 8.455 -8.071 9.746 1.00 91.94 200 TYR A CA 1
ATOM 1427 C C . TYR A 1 200 ? 8.292 -8.564 8.307 1.00 91.94 200 TYR A C 1
ATOM 1429 O O . TYR A 1 200 ? 8.650 -9.700 7.995 1.00 91.94 200 TYR A O 1
ATOM 1437 N N . GLY A 1 201 ? 7.818 -7.701 7.406 1.00 92.25 201 GLY A N 1
ATOM 1438 C CA . GLY A 1 201 ? 7.824 -8.004 5.978 1.00 92.25 201 GLY A CA 1
ATOM 1439 C C . GLY A 1 201 ? 9.242 -8.237 5.443 1.00 92.25 201 GLY A C 1
ATOM 1440 O O . GLY A 1 201 ? 9.484 -9.205 4.729 1.00 92.25 201 GLY A O 1
ATOM 1441 N N . ARG A 1 202 ? 10.207 -7.371 5.778 1.00 91.25 202 ARG A N 1
ATOM 1442 C CA . ARG A 1 202 ? 11.592 -7.491 5.288 1.00 91.25 202 ARG A CA 1
ATOM 1443 C C . ARG A 1 202 ? 12.306 -8.740 5.802 1.00 91.25 202 ARG A C 1
ATOM 1445 O O . ARG A 1 202 ? 13.089 -9.301 5.043 1.00 91.25 202 ARG A O 1
ATOM 1452 N N . ILE A 1 203 ? 12.018 -9.194 7.023 1.00 88.94 203 ILE A N 1
ATOM 1453 C CA . ILE A 1 203 ? 12.534 -10.470 7.553 1.00 88.94 203 ILE A CA 1
ATOM 1454 C C . ILE A 1 203 ? 12.117 -11.620 6.621 1.00 88.94 203 ILE A C 1
ATOM 1456 O O . ILE A 1 203 ? 12.973 -12.375 6.169 1.00 88.94 203 ILE A O 1
ATOM 1460 N N . GLN A 1 204 ? 10.850 -11.659 6.193 1.00 86.31 204 GLN A N 1
ATOM 1461 C CA . GLN A 1 204 ? 10.361 -12.655 5.228 1.00 86.31 204 GLN A CA 1
ATOM 1462 C C . GLN A 1 204 ? 11.126 -12.621 3.884 1.00 86.31 204 GLN A C 1
ATOM 1464 O O . GLN A 1 204 ? 11.332 -13.652 3.238 1.00 86.31 204 GLN A O 1
ATOM 1469 N N . LEU A 1 205 ? 11.566 -11.436 3.445 1.00 87.06 205 LEU A N 1
ATOM 1470 C CA . LEU A 1 205 ? 12.378 -11.281 2.230 1.00 87.06 205 LEU A CA 1
ATOM 1471 C C . LEU A 1 205 ? 13.829 -11.733 2.425 1.00 87.06 205 LEU A C 1
ATOM 1473 O O . LEU A 1 205 ? 14.421 -12.298 1.503 1.00 87.06 205 LEU A O 1
ATOM 1477 N N . ALA A 1 206 ? 14.408 -11.473 3.597 1.00 82.75 206 ALA A N 1
ATOM 1478 C CA . ALA A 1 206 ? 15.775 -11.864 3.920 1.00 82.75 206 ALA A CA 1
ATOM 1479 C C . ALA A 1 206 ? 15.923 -13.393 3.931 1.00 82.75 206 ALA A C 1
ATOM 1481 O O . ALA A 1 206 ? 16.854 -13.921 3.320 1.00 82.75 206 ALA A O 1
ATOM 1482 N N . ASP A 1 207 ? 14.941 -14.097 4.501 1.00 75.62 207 ASP A N 1
ATOM 1483 C CA . ASP A 1 207 ? 14.906 -15.565 4.563 1.00 75.62 207 ASP A CA 1
ATOM 1484 C C . ASP A 1 207 ? 14.869 -16.229 3.178 1.00 75.62 207 ASP A C 1
ATOM 1486 O O . ASP A 1 207 ? 15.255 -17.386 3.012 1.00 75.62 207 ASP A O 1
ATOM 1490 N N . THR A 1 208 ? 14.437 -15.486 2.158 1.00 75.31 208 THR A N 1
ATOM 1491 C CA . THR A 1 208 ? 14.328 -15.962 0.774 1.00 75.31 208 THR A CA 1
ATOM 1492 C C . THR A 1 208 ? 15.450 -15.448 -0.136 1.00 75.31 208 THR A C 1
ATOM 1494 O O . THR A 1 208 ? 15.378 -15.629 -1.349 1.00 75.31 208 THR A O 1
ATOM 1497 N N . ALA A 1 209 ? 16.500 -14.830 0.432 1.00 67.31 209 ALA A N 1
ATOM 1498 C CA . ALA A 1 209 ? 17.619 -14.202 -0.287 1.00 67.31 209 ALA A CA 1
ATOM 1499 C C . ALA A 1 209 ? 17.186 -13.171 -1.352 1.00 67.31 209 ALA A C 1
ATOM 1501 O O . ALA A 1 209 ? 17.910 -12.902 -2.313 1.00 67.31 209 ALA A O 1
ATOM 1502 N N . ASN A 1 210 ? 16.001 -12.585 -1.175 1.00 74.00 210 ASN A N 1
ATOM 1503 C CA . ASN A 1 210 ? 15.449 -11.582 -2.072 1.00 74.00 210 ASN A CA 1
ATOM 1504 C C . ASN A 1 210 ? 15.939 -10.175 -1.704 1.00 74.00 210 ASN A C 1
ATOM 1506 O O . ASN A 1 210 ? 16.609 -9.960 -0.691 1.00 74.00 210 ASN A O 1
ATOM 1510 N N . ALA A 1 211 ? 15.598 -9.189 -2.538 1.00 81.31 211 ALA A N 1
ATOM 1511 C CA . ALA A 1 211 ? 15.943 -7.784 -2.338 1.00 81.31 211 ALA A CA 1
ATOM 1512 C C . ALA A 1 211 ? 15.200 -7.174 -1.128 1.00 81.31 211 ALA A C 1
ATOM 1514 O O . ALA A 1 211 ? 14.306 -6.345 -1.277 1.00 81.31 211 ALA A O 1
ATOM 1515 N N . TRP A 1 212 ? 15.579 -7.559 0.093 1.00 81.88 212 TRP A N 1
ATOM 1516 C CA . TRP A 1 212 ? 14.940 -7.141 1.347 1.00 81.88 212 TRP A CA 1
ATOM 1517 C C . TRP A 1 212 ? 14.922 -5.616 1.549 1.00 81.88 212 TRP A C 1
ATOM 1519 O O . TRP A 1 212 ? 14.036 -5.084 2.216 1.00 81.88 212 TRP A O 1
ATOM 1529 N N . GLY A 1 213 ? 15.874 -4.895 0.947 1.00 84.00 213 GLY A N 1
ATOM 1530 C CA . GLY A 1 213 ? 15.938 -3.430 0.957 1.00 84.00 213 GLY A CA 1
ATOM 1531 C C . GLY A 1 213 ? 15.061 -2.739 -0.096 1.00 84.00 213 GLY A C 1
ATOM 1532 O O . GLY A 1 213 ? 14.979 -1.512 -0.098 1.00 84.00 213 GLY A O 1
ATOM 1533 N N . ALA A 1 214 ? 14.420 -3.489 -0.999 1.00 88.25 214 ALA A N 1
ATOM 1534 C CA . ALA A 1 214 ? 13.604 -2.928 -2.072 1.00 88.25 214 ALA A CA 1
ATOM 1535 C C . ALA A 1 214 ? 12.316 -2.246 -1.571 1.00 88.25 214 ALA A C 1
ATOM 1537 O O . ALA A 1 214 ? 12.009 -1.162 -2.078 1.00 88.25 214 ALA A O 1
ATOM 1538 N N . PRO A 1 215 ? 11.574 -2.786 -0.578 1.00 93.88 215 PRO A N 1
ATOM 1539 C CA . PRO A 1 215 ? 10.430 -2.083 -0.017 1.00 93.88 215 PRO A CA 1
ATOM 1540 C C . PRO A 1 215 ? 10.868 -0.821 0.727 1.00 93.88 215 PRO A C 1
ATOM 1542 O O . PRO A 1 215 ? 11.740 -0.886 1.595 1.00 93.88 215 PRO A O 1
ATOM 1545 N N . GLN A 1 216 ? 10.248 0.322 0.443 1.00 93.75 216 GLN A N 1
ATOM 1546 C CA . GLN A 1 216 ? 10.551 1.605 1.090 1.00 93.75 216 GLN A CA 1
ATOM 1547 C C . GLN A 1 216 ? 9.274 2.262 1.602 1.00 93.75 216 GLN A C 1
ATOM 1549 O O . GLN A 1 216 ? 8.355 2.504 0.819 1.00 93.75 216 GLN A O 1
ATOM 1554 N N . ILE A 1 217 ? 9.237 2.572 2.900 1.00 95.06 217 ILE A N 1
ATOM 1555 C CA . ILE A 1 217 ? 8.124 3.282 3.534 1.00 95.06 217 ILE A CA 1
ATOM 1556 C C . ILE A 1 217 ? 8.477 4.752 3.781 1.00 95.06 217 ILE A C 1
ATOM 1558 O O . ILE A 1 217 ? 9.588 5.086 4.207 1.00 95.06 217 ILE A O 1
ATOM 1562 N N . PHE A 1 218 ? 7.505 5.617 3.522 1.00 94.81 218 PHE A N 1
ATOM 1563 C CA . PHE A 1 218 ? 7.533 7.048 3.772 1.00 94.81 218 PHE A CA 1
ATOM 1564 C C . PHE A 1 218 ? 6.442 7.381 4.785 1.00 94.81 218 PHE A C 1
ATOM 1566 O O . PHE A 1 218 ? 5.266 7.079 4.565 1.00 94.81 218 PHE A O 1
ATOM 1573 N N . ILE A 1 219 ? 6.839 7.993 5.896 1.00 92.75 219 ILE A N 1
ATOM 1574 C CA . ILE A 1 219 ? 5.939 8.427 6.966 1.00 92.75 219 ILE A CA 1
ATOM 1575 C C . ILE A 1 219 ? 6.318 9.840 7.403 1.00 92.75 219 ILE A C 1
ATOM 1577 O O . ILE A 1 219 ? 7.471 10.253 7.283 1.00 92.75 219 ILE A O 1
ATOM 1581 N N . GLY A 1 220 ? 5.355 10.588 7.938 1.00 86.19 220 GLY A N 1
ATOM 1582 C CA . GLY A 1 220 ? 5.661 11.858 8.594 1.00 86.19 220 GLY A CA 1
ATOM 1583 C C . GLY A 1 220 ? 6.343 11.594 9.935 1.00 86.19 220 GLY A C 1
ATOM 1584 O O . GLY A 1 220 ? 6.134 10.540 10.535 1.00 86.19 220 GLY A O 1
ATOM 1585 N N . SER A 1 221 ? 7.130 12.548 10.437 1.00 79.56 221 SER A N 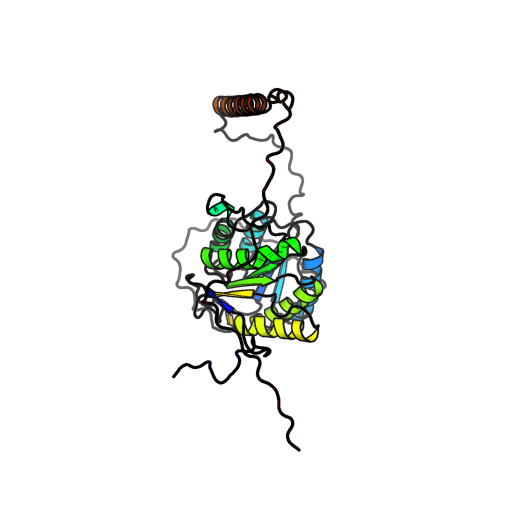1
ATOM 1586 C CA . SER A 1 221 ? 7.750 12.449 11.773 1.00 79.56 221 SER A CA 1
ATOM 1587 C C . SER A 1 221 ? 6.694 12.103 12.819 1.00 79.56 221 SER A C 1
ATOM 1589 O O . SER A 1 221 ? 5.675 12.787 12.823 1.00 79.56 221 SER A O 1
ATOM 1591 N N . GLY A 1 222 ? 6.897 11.073 13.655 1.00 79.12 222 GLY A N 1
ATOM 1592 C CA . GLY A 1 222 ? 5.943 10.585 14.664 1.00 79.12 222 GLY A CA 1
ATOM 1593 C C . GLY A 1 222 ? 4.734 9.812 14.101 1.00 79.12 222 GLY A C 1
ATOM 1594 O O . GLY A 1 222 ? 3.759 9.563 14.816 1.00 79.12 222 GLY A O 1
ATOM 1595 N N . GLY A 1 223 ? 4.725 9.543 12.795 1.00 81.38 223 GLY A N 1
ATOM 1596 C CA . GLY A 1 223 ? 3.650 8.872 12.062 1.00 81.38 223 GLY A CA 1
ATOM 1597 C C . GLY A 1 223 ? 3.768 7.356 12.020 1.00 81.38 223 GLY A C 1
ATOM 1598 O O . GLY A 1 223 ? 3.164 6.742 11.146 1.00 81.38 223 GLY A O 1
ATOM 1599 N N . GLU A 1 224 ? 4.549 6.761 12.919 1.00 86.62 224 GLU A N 1
ATOM 1600 C CA . GLU A 1 224 ? 4.757 5.317 12.981 1.00 86.62 224 GLU A CA 1
ATOM 1601 C C . GLU A 1 224 ? 3.449 4.610 13.380 1.00 86.62 224 GLU A C 1
ATOM 1603 O O . GLU A 1 224 ? 3.059 3.617 12.764 1.00 86.62 224 GLU A O 1
ATOM 1608 N N . GLU A 1 225 ? 2.718 5.167 14.352 1.00 92.38 225 GLU A N 1
ATOM 1609 C CA . GLU A 1 225 ? 1.417 4.666 14.813 1.00 92.38 225 GLU A CA 1
ATOM 1610 C C . GLU A 1 225 ? 0.290 5.086 13.847 1.00 92.38 225 GLU A C 1
ATOM 1612 O O . GLU A 1 225 ? -0.211 6.211 13.889 1.00 92.38 225 GLU A O 1
ATOM 1617 N N . LEU A 1 226 ? -0.137 4.179 12.963 1.00 93.88 226 LEU A N 1
ATOM 1618 C CA . LEU A 1 226 ? -1.233 4.446 12.017 1.00 93.88 226 LEU A CA 1
ATOM 1619 C C . LEU A 1 226 ? -2.620 4.240 12.639 1.00 93.88 226 LEU A C 1
ATOM 1621 O O . LEU A 1 226 ? -3.566 4.967 12.316 1.00 93.88 226 LEU A O 1
ATOM 1625 N N . PHE A 1 227 ? -2.735 3.260 13.536 1.00 94.62 227 PHE A N 1
ATOM 1626 C CA . PHE A 1 227 ? -3.992 2.803 14.118 1.00 94.62 227 PHE A CA 1
ATOM 1627 C C . PHE A 1 227 ? -3.877 2.677 15.632 1.00 94.62 227 PHE A C 1
ATOM 1629 O O . PHE A 1 227 ? -2.851 2.256 16.150 1.00 94.62 227 PHE A O 1
ATOM 1636 N N . ARG A 1 228 ? -4.972 2.977 16.330 1.00 91.88 228 ARG A N 1
ATOM 1637 C CA . ARG A 1 228 ? -5.151 2.682 17.754 1.00 91.88 228 ARG A CA 1
ATOM 1638 C C . ARG A 1 228 ? -6.225 1.625 17.903 1.00 91.88 228 ARG A C 1
ATOM 1640 O O . ARG A 1 228 ? -7.416 1.943 17.920 1.00 91.88 228 ARG A O 1
ATOM 1647 N N . LEU A 1 229 ? -5.796 0.370 17.972 1.00 87.06 229 LEU A N 1
ATOM 1648 C CA . LEU A 1 229 ? -6.705 -0.761 18.120 1.00 87.06 229 LEU A CA 1
ATOM 1649 C C . LEU A 1 229 ? -7.271 -0.811 19.541 1.00 87.06 229 LEU A C 1
ATOM 1651 O O . LEU A 1 229 ? -6.555 -0.605 20.517 1.00 87.06 229 LEU A O 1
ATOM 1655 N N . GLY A 1 230 ? -8.574 -1.065 19.667 1.00 72.38 230 GLY A N 1
ATOM 1656 C CA . GLY A 1 230 ? -9.235 -1.225 20.970 1.00 72.38 230 GLY A CA 1
ATOM 1657 C C . GLY A 1 230 ? -9.472 0.073 21.755 1.00 72.38 230 GLY A C 1
ATOM 1658 O O . GLY A 1 230 ? -10.101 0.040 22.813 1.00 72.38 230 GLY A O 1
ATOM 1659 N N . ALA A 1 231 ? -9.042 1.227 21.239 1.00 59.09 231 ALA A N 1
ATOM 1660 C CA . ALA A 1 231 ? -9.438 2.515 21.789 1.00 59.09 231 ALA A CA 1
ATOM 1661 C C . ALA A 1 231 ? -10.929 2.748 21.494 1.00 59.09 231 ALA A C 1
ATOM 1663 O O . ALA A 1 231 ? -11.338 2.807 20.335 1.00 59.09 231 ALA A O 1
ATOM 1664 N N . SER A 1 232 ? -11.751 2.873 22.543 1.00 51.69 232 SER A N 1
ATOM 1665 C CA . SER A 1 232 ? -13.158 3.261 22.389 1.00 51.69 232 SER A CA 1
ATOM 1666 C C . SER A 1 232 ? -13.235 4.570 21.608 1.00 51.69 232 SER A C 1
ATOM 1668 O O . SER A 1 232 ? -12.656 5.574 22.024 1.00 51.69 232 SER A O 1
ATOM 1670 N N . VAL A 1 233 ? -13.945 4.555 20.478 1.00 53.25 233 VAL A N 1
ATOM 1671 C CA . VAL A 1 233 ? -14.272 5.770 19.726 1.00 53.25 233 VAL A CA 1
ATOM 1672 C C . VAL A 1 233 ? -14.986 6.714 20.701 1.00 53.25 233 VAL A C 1
ATOM 1674 O O . VAL A 1 233 ? -16.021 6.323 21.248 1.00 53.25 233 VAL A O 1
ATOM 1677 N N . PRO A 1 234 ? -14.467 7.928 20.971 1.00 51.09 234 PRO A N 1
ATOM 1678 C CA . PRO A 1 234 ? -15.213 8.908 21.743 1.00 51.09 234 PRO A CA 1
ATOM 1679 C C . PRO A 1 234 ? -16.556 9.111 21.048 1.00 51.09 234 PRO A C 1
ATOM 1681 O O . PRO A 1 234 ? -16.581 9.376 19.844 1.00 51.09 234 PRO A O 1
ATOM 1684 N N . ALA A 1 235 ? -17.658 8.928 21.781 1.00 45.75 235 ALA A N 1
ATOM 1685 C CA . ALA A 1 235 ? -19.000 9.060 21.228 1.00 45.75 235 ALA A CA 1
ATOM 1686 C C . ALA A 1 235 ? -19.083 10.357 20.399 1.00 45.75 235 ALA A C 1
ATOM 1688 O O . ALA A 1 235 ? -18.694 11.416 20.907 1.00 45.75 235 ALA A O 1
ATOM 1689 N N . PRO A 1 236 ? -19.531 10.304 19.129 1.00 49.50 236 PRO A N 1
ATOM 1690 C CA . PRO A 1 236 ? -19.605 11.500 18.310 1.00 49.50 236 PRO A CA 1
ATOM 1691 C C . PRO A 1 236 ? -20.468 12.537 19.028 1.00 49.50 236 PRO A C 1
ATOM 1693 O O . PRO A 1 236 ? -21.600 12.239 19.415 1.00 49.50 236 PRO A O 1
ATOM 1696 N N . ALA A 1 237 ? -19.953 13.758 19.193 1.00 54.84 237 ALA A N 1
ATOM 1697 C CA . ALA A 1 237 ? -20.780 14.871 19.636 1.00 54.84 237 ALA A CA 1
ATOM 1698 C C . ALA A 1 237 ? -22.002 14.983 18.698 1.00 54.84 237 ALA A C 1
ATOM 1700 O O . ALA A 1 237 ? -21.840 14.830 17.478 1.00 54.84 237 ALA A O 1
ATOM 1701 N N . PRO A 1 238 ? -23.218 15.212 19.229 1.00 42.56 238 PRO A N 1
ATOM 1702 C CA . PRO A 1 238 ? -24.435 15.239 18.430 1.00 42.56 238 PRO A CA 1
ATOM 1703 C C . PRO A 1 238 ? -24.303 16.289 17.323 1.00 42.56 238 PRO A C 1
ATOM 1705 O O . PRO A 1 238 ? -24.241 17.491 17.580 1.00 42.56 238 PRO A O 1
ATOM 1708 N N . ARG A 1 239 ? -24.227 15.828 16.070 1.00 48.78 239 ARG A N 1
ATOM 1709 C CA . ARG A 1 239 ? -24.261 16.714 14.905 1.00 48.78 239 ARG A CA 1
ATOM 1710 C C . ARG A 1 239 ? -25.672 17.304 14.793 1.00 48.78 239 ARG A C 1
ATOM 1712 O O . ARG A 1 239 ? -26.636 16.546 14.921 1.00 48.78 239 ARG A O 1
ATOM 1719 N N . PRO A 1 240 ? -25.828 18.611 14.518 1.00 44.34 240 PRO A N 1
ATOM 1720 C CA . PRO A 1 240 ? -27.135 19.170 14.203 1.00 44.34 240 PRO A CA 1
ATOM 1721 C C . PRO A 1 240 ? -27.724 18.435 12.995 1.00 44.34 240 PRO A C 1
ATOM 1723 O O . PRO A 1 240 ? -27.045 18.207 11.990 1.00 44.34 240 PRO A O 1
ATOM 1726 N N . ALA A 1 241 ? -28.980 18.013 13.139 1.00 40.47 241 ALA A N 1
ATOM 1727 C CA . ALA A 1 241 ? -29.687 17.181 12.180 1.00 40.47 241 ALA A CA 1
ATOM 1728 C C . ALA A 1 241 ? -29.688 17.825 10.786 1.00 40.47 241 ALA A C 1
ATOM 1730 O O . ALA A 1 241 ? -30.292 18.873 10.557 1.00 40.47 241 ALA A O 1
ATOM 1731 N N . ARG A 1 242 ? -29.020 17.175 9.831 1.00 45.31 242 ARG A N 1
ATOM 1732 C CA . ARG A 1 242 ? -29.219 17.451 8.408 1.00 45.31 242 ARG A CA 1
ATOM 1733 C C . ARG A 1 242 ? -30.590 16.876 8.026 1.00 45.31 242 ARG A C 1
ATOM 1735 O O . ARG A 1 242 ? -30.865 15.741 8.416 1.00 45.31 242 ARG A O 1
ATOM 1742 N N . PRO A 1 243 ? -31.455 17.608 7.302 1.00 39.03 243 PRO A N 1
ATOM 1743 C CA . PRO A 1 243 ? -32.784 17.112 6.967 1.00 39.03 243 PRO A CA 1
ATOM 1744 C C . PRO A 1 243 ? -32.680 15.796 6.193 1.00 39.03 243 PRO A C 1
ATOM 1746 O O . PRO A 1 243 ? -31.952 15.693 5.201 1.00 39.03 243 PRO A O 1
ATOM 1749 N N . ALA A 1 244 ? -33.392 14.791 6.703 1.00 41.03 244 ALA A N 1
ATOM 1750 C CA . ALA A 1 244 ? -33.452 13.449 6.158 1.00 41.03 244 ALA A CA 1
ATOM 1751 C C . ALA A 1 244 ? -33.946 13.495 4.707 1.00 41.03 244 ALA A C 1
ATOM 1753 O O . ALA A 1 244 ? -35.051 13.960 4.430 1.00 41.03 244 ALA A O 1
ATOM 1754 N N . ARG A 1 245 ? -33.130 12.999 3.773 1.00 40.25 245 ARG A N 1
ATOM 1755 C CA . ARG A 1 245 ? -33.639 12.575 2.469 1.00 40.25 245 ARG A CA 1
ATOM 1756 C C . ARG A 1 245 ? -34.151 11.154 2.623 1.00 40.25 245 ARG A C 1
ATOM 1758 O O . ARG A 1 245 ? -33.378 10.218 2.791 1.00 40.25 245 ARG A O 1
ATOM 1765 N N . SER A 1 246 ? -35.466 11.041 2.601 1.00 43.59 246 SER A N 1
ATOM 1766 C CA . SER A 1 246 ? -36.220 9.804 2.513 1.00 43.59 246 SER A CA 1
ATOM 1767 C C . SER A 1 246 ? -35.931 9.121 1.177 1.00 43.59 246 SER A C 1
ATOM 1769 O O . SER A 1 246 ? -36.250 9.670 0.126 1.00 43.59 246 SER A O 1
ATOM 1771 N N . SER A 1 247 ? -35.377 7.915 1.225 1.00 43.06 247 SER A N 1
ATOM 1772 C CA . SER A 1 247 ? -35.763 6.829 0.321 1.00 43.06 247 SER A CA 1
ATOM 1773 C C . SER A 1 247 ? -35.213 5.522 0.874 1.00 43.06 247 SER A C 1
ATOM 1775 O O . SER A 1 247 ? -34.021 5.228 0.781 1.00 43.06 247 SER A O 1
ATOM 1777 N N . GLU A 1 248 ? -36.122 4.770 1.483 1.00 46.84 248 GLU A N 1
ATOM 1778 C CA . GLU A 1 248 ? -35.993 3.352 1.758 1.00 46.84 248 GLU A CA 1
ATOM 1779 C C . GLU A 1 248 ? -35.603 2.613 0.478 1.00 46.84 248 GLU A C 1
ATOM 1781 O O . GLU A 1 248 ? -36.357 2.573 -0.491 1.00 46.84 248 GLU A O 1
ATOM 1786 N N . GLN A 1 249 ? -34.451 1.953 0.500 1.00 38.00 249 GLN A N 1
ATOM 1787 C CA . GLN A 1 249 ? -34.251 0.769 -0.319 1.00 38.00 249 GLN A CA 1
ATOM 1788 C C . GLN A 1 249 ? -33.629 -0.297 0.570 1.00 38.00 249 GLN A C 1
ATOM 1790 O O . GLN A 1 249 ? -32.415 -0.440 0.698 1.00 38.00 249 GLN A O 1
ATOM 1795 N N . ARG A 1 250 ? -34.526 -1.003 1.262 1.00 41.62 250 ARG A N 1
ATOM 1796 C CA . ARG A 1 250 ? -34.252 -2.212 2.035 1.00 41.62 250 ARG A CA 1
ATOM 1797 C C . ARG A 1 250 ? -33.641 -3.237 1.074 1.00 41.62 250 ARG A C 1
ATOM 1799 O O . ARG A 1 250 ? -34.349 -3.872 0.296 1.00 41.62 250 ARG A O 1
ATOM 1806 N N . ARG A 1 251 ? -32.312 -3.342 1.070 1.00 39.16 251 ARG A N 1
ATOM 1807 C CA . ARG A 1 251 ? -31.587 -4.379 0.329 1.00 39.16 251 ARG A CA 1
ATOM 1808 C C . ARG A 1 251 ? -31.829 -5.717 1.045 1.00 39.16 251 ARG A C 1
ATOM 1810 O O . ARG A 1 251 ? -31.732 -5.746 2.273 1.00 39.16 251 ARG A O 1
ATOM 1817 N N . PRO A 1 252 ? -32.157 -6.808 0.334 1.00 36.06 252 PRO A N 1
ATOM 1818 C CA . PRO A 1 252 ? -32.233 -8.121 0.955 1.00 36.06 252 PRO A CA 1
ATOM 1819 C C . PRO A 1 252 ? -30.852 -8.501 1.497 1.00 36.06 252 PRO A C 1
ATOM 1821 O O . PRO A 1 252 ? -29.831 -8.230 0.861 1.00 36.06 252 PRO A O 1
ATOM 1824 N N . LEU A 1 253 ? -30.853 -9.105 2.686 1.00 41.84 253 LEU A N 1
ATOM 1825 C CA . LEU A 1 253 ? -29.709 -9.746 3.321 1.00 41.84 253 LEU A CA 1
ATOM 1826 C C . LEU A 1 253 ? -29.108 -10.735 2.310 1.00 41.84 253 LEU A C 1
ATOM 1828 O O . LEU A 1 253 ? -29.671 -11.798 2.061 1.00 41.84 253 LEU A O 1
ATOM 1832 N N . ARG A 1 254 ? -28.029 -10.329 1.636 1.00 39.25 254 ARG A N 1
ATOM 1833 C CA . ARG A 1 254 ? -27.344 -11.164 0.652 1.00 39.25 254 ARG A CA 1
ATOM 1834 C C . ARG A 1 254 ? -26.496 -12.141 1.449 1.00 39.25 254 ARG A C 1
ATOM 1836 O O . ARG A 1 254 ? -25.529 -11.735 2.089 1.00 39.25 254 ARG A O 1
ATOM 1843 N N . GLU A 1 255 ? -26.931 -13.391 1.455 1.00 36.66 255 GLU A N 1
ATOM 1844 C CA . GLU A 1 255 ? -26.224 -14.523 2.035 1.00 36.66 255 GLU A CA 1
ATOM 1845 C C . GLU A 1 255 ? -24.810 -14.539 1.449 1.00 36.66 255 GLU A C 1
ATOM 1847 O O . GLU A 1 255 ? -24.600 -14.704 0.247 1.00 36.66 255 GLU A O 1
ATOM 1852 N N . SER A 1 256 ? -23.852 -14.167 2.294 1.00 43.12 256 SER A N 1
ATOM 1853 C CA . SER A 1 256 ? -22.455 -14.065 1.920 1.00 43.12 256 SER A CA 1
ATOM 1854 C C . SER A 1 256 ? -21.931 -15.485 1.799 1.00 43.12 256 SER A C 1
ATOM 1856 O O . SER A 1 256 ? -21.909 -16.205 2.793 1.00 43.12 256 SER A O 1
ATOM 1858 N N . ASP A 1 257 ? -21.531 -15.884 0.599 1.00 35.50 257 ASP A N 1
ATOM 1859 C CA . ASP A 1 257 ? -20.905 -17.180 0.358 1.00 35.50 257 ASP A CA 1
ATOM 1860 C C . ASP A 1 257 ? -19.593 -17.240 1.162 1.00 35.50 257 ASP A C 1
ATOM 1862 O O . ASP A 1 257 ? -18.605 -16.580 0.836 1.00 35.50 257 ASP A O 1
ATOM 1866 N N . LEU A 1 258 ? -19.620 -17.951 2.293 1.00 42.88 258 LEU A N 1
ATOM 1867 C CA . LEU A 1 258 ? -18.534 -18.054 3.282 1.00 42.88 258 LEU A CA 1
ATOM 1868 C C . LEU A 1 258 ? -17.311 -18.831 2.759 1.00 42.88 258 LEU A C 1
ATOM 1870 O O . LEU A 1 258 ? -16.360 -19.061 3.503 1.00 42.88 258 LEU A O 1
ATOM 1874 N N . THR A 1 259 ? -17.325 -19.261 1.497 1.00 41.28 259 THR A N 1
ATOM 1875 C CA . THR A 1 259 ? -16.279 -20.102 0.906 1.00 41.28 259 THR A CA 1
ATOM 1876 C C . THR A 1 259 ? -15.176 -19.310 0.201 1.00 41.28 259 THR A C 1
ATOM 1878 O O . THR A 1 259 ? -14.101 -19.865 -0.030 1.00 41.28 259 THR A O 1
ATOM 1881 N N . GLN A 1 260 ? -15.375 -18.016 -0.089 1.00 46.22 260 GLN A N 1
ATOM 1882 C CA . GLN A 1 260 ? -14.329 -17.163 -0.661 1.00 46.22 260 GLN A CA 1
ATOM 1883 C C . GLN A 1 260 ? -13.757 -16.203 0.394 1.00 46.22 260 GLN A C 1
ATOM 1885 O O . GLN A 1 260 ? -14.460 -15.298 0.842 1.00 46.22 260 GLN A O 1
ATOM 1890 N N . PRO A 1 261 ? -12.474 -16.356 0.783 1.00 58.59 261 PRO A N 1
ATOM 1891 C CA . PRO A 1 261 ? -11.853 -15.523 1.813 1.00 58.59 261 PRO A CA 1
ATOM 1892 C C . PRO A 1 261 ? -11.606 -14.079 1.354 1.00 58.59 261 PRO A C 1
ATOM 1894 O O . PRO A 1 261 ? -11.239 -13.248 2.169 1.00 58.59 261 PRO A O 1
ATOM 1897 N N . VAL A 1 262 ? -11.786 -13.756 0.072 1.00 76.38 262 VAL A N 1
ATOM 1898 C CA . VAL A 1 262 ? -11.591 -12.404 -0.461 1.00 76.38 262 VAL A CA 1
ATOM 1899 C C . VAL A 1 262 ? -12.771 -12.048 -1.349 1.00 76.38 262 VAL A C 1
ATOM 1901 O O . VAL A 1 262 ? -13.101 -12.810 -2.258 1.00 76.38 262 VAL A O 1
ATOM 1904 N N . ARG A 1 263 ? -13.411 -10.900 -1.093 1.00 81.19 263 ARG A N 1
ATOM 1905 C CA . ARG A 1 263 ? -14.591 -10.477 -1.853 1.00 81.19 263 ARG A CA 1
ATOM 1906 C C . ARG A 1 263 ? -14.174 -9.798 -3.159 1.00 81.19 263 ARG A C 1
ATOM 1908 O O . ARG A 1 263 ? -13.527 -8.749 -3.119 1.00 81.19 263 ARG A O 1
ATOM 1915 N N . PRO A 1 264 ? -14.564 -10.335 -4.328 1.00 76.62 264 PRO A N 1
ATOM 1916 C CA . PRO A 1 264 ? -14.485 -9.570 -5.560 1.00 76.62 264 PRO A CA 1
ATOM 1917 C C . PRO A 1 264 ? -15.572 -8.486 -5.548 1.00 76.62 264 PRO A C 1
ATOM 1919 O O . PRO A 1 264 ? -16.764 -8.785 -5.431 1.00 76.62 264 PRO A O 1
ATOM 1922 N N . LEU A 1 265 ? -15.180 -7.223 -5.725 1.00 74.62 265 LEU A N 1
ATOM 1923 C CA . LEU A 1 265 ? -16.116 -6.158 -6.076 1.00 74.62 265 LEU A CA 1
ATOM 1924 C C . LEU A 1 265 ? -16.527 -6.359 -7.534 1.00 74.62 265 LEU A C 1
ATOM 1926 O O . LEU A 1 265 ? -15.833 -5.976 -8.474 1.00 74.62 265 LEU A O 1
ATOM 1930 N N . ASN A 1 266 ? -17.656 -7.035 -7.731 1.00 49.56 266 ASN A N 1
ATOM 1931 C CA . ASN A 1 266 ? -18.172 -7.300 -9.063 1.00 49.56 266 ASN A CA 1
ATOM 1932 C C . ASN A 1 266 ? -18.802 -6.027 -9.654 1.00 49.56 266 ASN A C 1
ATOM 1934 O O . ASN A 1 266 ? -19.890 -5.617 -9.246 1.00 49.56 266 ASN A O 1
ATOM 1938 N N . ARG A 1 267 ? -18.152 -5.441 -10.668 1.00 52.75 267 ARG A N 1
ATOM 1939 C CA . ARG A 1 267 ? -18.651 -4.278 -11.428 1.00 52.75 267 ARG A CA 1
ATOM 1940 C C . ARG A 1 267 ? -19.916 -4.593 -12.253 1.00 52.75 267 ARG A C 1
ATOM 1942 O O . ARG A 1 267 ? -20.550 -3.677 -12.770 1.00 52.75 267 ARG A O 1
ATOM 1949 N N . ASN A 1 268 ? -20.356 -5.856 -12.333 1.00 40.84 268 ASN A N 1
ATOM 1950 C CA . ASN A 1 268 ? -21.503 -6.290 -13.148 1.00 40.84 268 ASN A CA 1
ATOM 1951 C C . ASN A 1 268 ? -22.894 -5.949 -12.562 1.00 40.84 268 ASN A C 1
ATOM 1953 O O . ASN A 1 268 ? -23.868 -6.666 -12.789 1.00 40.84 268 ASN A O 1
ATOM 1957 N N . HIS A 1 269 ? -23.048 -4.834 -11.847 1.00 44.09 269 HIS A N 1
ATOM 1958 C CA . HIS A 1 269 ? -24.363 -4.234 -11.562 1.00 44.09 269 HIS A CA 1
ATOM 1959 C C . HIS A 1 269 ? -24.682 -3.068 -12.508 1.00 44.09 269 HIS A C 1
ATOM 1961 O O . HIS A 1 269 ? -25.206 -2.035 -12.109 1.00 44.09 269 HIS A O 1
ATOM 1967 N N . ALA A 1 270 ? -24.426 -3.285 -13.799 1.00 44.22 270 ALA A N 1
ATOM 1968 C CA . ALA A 1 270 ? -24.960 -2.489 -14.901 1.00 44.22 270 ALA A CA 1
ATOM 1969 C C . ALA A 1 270 ? -25.402 -3.429 -16.037 1.00 44.22 270 ALA A C 1
ATOM 1971 O O . ALA A 1 270 ? -24.856 -3.428 -17.133 1.00 44.22 270 ALA A O 1
ATOM 1972 N N . GLY A 1 271 ? -26.364 -4.301 -15.735 1.00 40.75 271 GLY A N 1
ATOM 1973 C CA . GLY A 1 271 ? -26.871 -5.309 -16.668 1.00 40.75 271 GLY A CA 1
ATOM 1974 C C . GLY A 1 271 ? -28.341 -5.645 -16.440 1.00 40.75 271 GLY A C 1
ATOM 1975 O O . GLY A 1 271 ? -28.736 -6.789 -16.616 1.00 40.75 271 GLY A O 1
ATOM 1976 N N . GLN A 1 272 ? -29.153 -4.677 -16.006 1.00 36.88 272 GLN A N 1
ATOM 1977 C CA . GLN A 1 272 ? -30.604 -4.747 -16.180 1.00 36.88 272 GLN A CA 1
ATOM 1978 C C . GLN A 1 272 ? -31.006 -3.731 -17.246 1.00 36.88 272 GLN A C 1
ATOM 1980 O O . GLN A 1 272 ? -31.001 -2.518 -17.039 1.00 36.88 272 GLN A O 1
ATOM 1985 N N . SER A 1 273 ? -31.284 -4.297 -18.415 1.00 48.16 273 SER A N 1
ATOM 1986 C CA . SER A 1 273 ? -32.052 -3.778 -19.540 1.00 48.16 273 SER A CA 1
ATOM 1987 C C . SER A 1 273 ? -33.000 -2.637 -19.164 1.00 48.16 273 SER A C 1
ATOM 1989 O O . SER A 1 273 ? -34.109 -2.848 -18.685 1.00 48.16 273 SER A O 1
ATOM 1991 N N . SER A 1 274 ? -32.571 -1.409 -19.444 1.00 39.34 274 SER A N 1
ATOM 1992 C CA . SER A 1 274 ? -33.447 -0.244 -19.533 1.00 39.34 274 SER A CA 1
ATOM 1993 C C . SER A 1 274 ? -33.251 0.380 -20.905 1.00 39.34 274 SER A C 1
ATOM 1995 O O . SER A 1 274 ? -32.125 0.624 -21.333 1.00 39.34 274 SER A O 1
ATOM 1997 N N . ALA A 1 275 ? -34.368 0.555 -21.602 1.00 41.19 275 ALA A N 1
ATOM 1998 C CA . ALA A 1 275 ? -34.472 0.983 -22.985 1.00 41.19 275 ALA A CA 1
ATOM 1999 C C . ALA A 1 275 ? -33.578 2.184 -23.339 1.00 41.19 275 ALA A C 1
ATOM 2001 O O . ALA A 1 275 ? -33.472 3.164 -22.599 1.00 41.19 275 ALA A O 1
ATOM 2002 N N . THR A 1 276 ? -32.978 2.097 -24.523 1.00 45.00 276 THR A N 1
ATOM 2003 C CA . THR A 1 276 ? -32.124 3.092 -25.165 1.00 45.00 276 THR A CA 1
ATOM 2004 C C . THR A 1 276 ? -32.832 4.446 -25.240 1.00 45.00 276 THR A C 1
ATOM 2006 O O . THR A 1 276 ? -33.730 4.654 -26.055 1.00 45.00 276 THR A O 1
ATOM 2009 N N . ARG A 1 277 ? -32.418 5.391 -24.393 1.00 36.28 277 ARG A N 1
ATOM 2010 C CA . ARG A 1 277 ? -32.749 6.813 -24.537 1.00 36.28 277 ARG A CA 1
ATOM 2011 C C . ARG A 1 277 ? -31.613 7.473 -25.328 1.00 36.28 277 ARG A C 1
ATOM 2013 O O . ARG A 1 277 ? -30.453 7.201 -25.014 1.00 36.28 277 ARG A O 1
ATOM 2020 N N . PRO A 1 278 ? -31.899 8.286 -26.362 1.00 43.84 278 PRO A N 1
ATOM 2021 C CA . PRO A 1 278 ? -30.848 8.882 -27.177 1.00 43.84 278 PRO A CA 1
ATOM 2022 C C . PRO A 1 278 ? -29.938 9.776 -26.321 1.00 43.84 278 PRO A C 1
ATOM 2024 O O . PRO A 1 278 ? -30.417 10.389 -25.360 1.00 43.84 278 PRO A O 1
ATOM 2027 N N . PRO A 1 279 ? -28.639 9.861 -26.657 1.00 47.59 279 PRO A N 1
ATOM 2028 C CA . PRO A 1 279 ? -27.687 10.653 -25.897 1.00 47.59 279 PRO A CA 1
ATOM 2029 C C . PRO A 1 279 ? -28.105 12.123 -25.938 1.00 47.59 279 PRO A C 1
ATOM 2031 O O . PRO A 1 279 ? -28.120 12.755 -26.993 1.00 47.59 279 PRO A O 1
ATOM 2034 N N . THR A 1 280 ? -28.450 12.681 -24.782 1.00 47.31 280 THR A N 1
ATOM 2035 C CA . THR A 1 280 ? -28.624 14.122 -24.615 1.00 47.31 280 THR A CA 1
ATOM 2036 C C . THR A 1 280 ? -27.242 14.749 -24.529 1.00 47.31 280 THR A C 1
ATOM 2038 O O . THR A 1 280 ? -26.543 14.599 -23.526 1.00 47.31 280 THR A O 1
ATOM 2041 N N . TRP A 1 281 ? -26.831 15.415 -25.604 1.00 56.28 281 TRP A N 1
ATOM 2042 C CA . TRP A 1 281 ? -25.592 16.181 -25.635 1.00 56.28 281 TRP A CA 1
ATOM 2043 C C . TRP A 1 281 ? -25.712 17.367 -24.670 1.00 56.28 281 TRP A C 1
ATOM 2045 O O . TRP A 1 281 ? -26.783 17.974 -24.573 1.00 56.28 281 TRP A O 1
ATOM 2055 N N . PRO A 1 282 ? -24.648 17.710 -23.933 1.00 56.34 282 PRO A N 1
ATOM 2056 C CA . PRO A 1 282 ? -24.726 18.766 -22.943 1.00 56.34 282 PRO A CA 1
ATOM 2057 C C . PRO A 1 282 ? -24.836 20.135 -23.640 1.00 56.34 282 PRO A C 1
ATOM 2059 O O . PRO A 1 282 ? -24.071 20.456 -24.549 1.00 56.34 282 PRO A O 1
ATOM 2062 N N . ALA A 1 283 ? -25.801 20.947 -23.195 1.00 59.03 283 ALA A N 1
ATOM 2063 C CA . ALA A 1 283 ? -26.293 22.178 -23.835 1.00 59.03 283 ALA A CA 1
ATOM 2064 C C . ALA A 1 283 ? -25.276 23.335 -23.994 1.00 59.03 283 ALA A C 1
ATOM 2066 O O . ALA A 1 283 ? -25.643 24.431 -24.410 1.00 59.03 283 ALA A O 1
ATOM 2067 N N . TRP A 1 284 ? -24.000 23.114 -23.677 1.00 61.28 284 TRP A N 1
ATOM 2068 C CA . TRP A 1 284 ? -22.925 24.101 -23.804 1.00 61.28 284 TRP A CA 1
ATOM 2069 C C . TRP A 1 284 ? -22.052 23.896 -25.050 1.00 61.28 284 TRP A C 1
ATOM 2071 O O . TRP A 1 284 ? -21.312 24.808 -25.415 1.00 61.28 284 TRP A O 1
ATOM 2081 N N . LEU A 1 285 ? -22.177 22.766 -25.764 1.00 56.81 285 LEU A N 1
ATOM 2082 C CA . LEU A 1 285 ? -21.607 22.596 -27.107 1.00 56.81 285 LEU A CA 1
ATOM 2083 C C . LEU A 1 285 ? -22.446 23.365 -28.132 1.00 56.81 285 LEU A C 1
ATOM 2085 O O . LEU A 1 285 ? -23.200 22.807 -28.925 1.00 56.81 285 LEU A O 1
ATOM 2089 N N . THR A 1 286 ? -22.316 24.688 -28.113 1.00 65.06 286 THR A N 1
ATOM 2090 C CA . THR A 1 286 ? -22.810 25.515 -29.212 1.00 65.06 286 THR A CA 1
ATOM 2091 C C . THR A 1 286 ? -22.015 25.186 -30.485 1.00 65.06 286 THR A C 1
ATOM 2093 O O . THR A 1 286 ? -20.813 24.909 -30.406 1.00 65.06 286 THR A O 1
ATOM 2096 N N . PRO A 1 287 ? -22.630 25.243 -31.681 1.00 71.56 287 PRO A N 1
ATOM 2097 C CA . PRO A 1 287 ? -21.971 24.906 -32.951 1.00 71.56 287 PRO A CA 1
ATOM 2098 C C . PRO A 1 287 ? -20.686 25.715 -33.212 1.00 71.56 287 PRO A C 1
ATOM 2100 O O . PRO A 1 287 ? -19.798 25.268 -33.934 1.00 71.56 287 PRO A O 1
ATOM 2103 N N . ARG A 1 288 ? -20.537 26.875 -32.557 1.00 70.25 288 ARG A N 1
ATOM 2104 C CA . ARG A 1 288 ? -19.312 27.684 -32.570 1.00 70.25 288 ARG A CA 1
ATOM 2105 C C . ARG A 1 288 ? -18.105 26.987 -31.938 1.00 70.25 288 ARG A C 1
ATOM 2107 O O . ARG A 1 288 ? -17.002 27.143 -32.448 1.00 70.25 288 ARG A O 1
ATOM 2114 N N . ILE A 1 289 ? -18.293 26.217 -30.865 1.00 76.81 289 ILE A N 1
ATOM 2115 C CA . ILE A 1 289 ? -17.193 25.512 -30.185 1.00 76.81 289 ILE A CA 1
ATOM 2116 C C . ILE A 1 289 ? -16.705 24.347 -31.047 1.00 76.81 289 ILE A C 1
ATOM 2118 O O . ILE A 1 289 ? -15.502 24.165 -31.207 1.00 76.81 289 ILE A O 1
ATOM 2122 N N . VAL A 1 290 ? -17.628 23.613 -31.673 1.00 78.38 290 VAL A N 1
ATOM 2123 C CA . VAL A 1 290 ? -17.281 22.534 -32.611 1.00 78.38 290 VAL A CA 1
ATOM 2124 C C . VAL A 1 290 ? -16.505 23.093 -33.807 1.00 78.38 290 VAL A C 1
ATOM 2126 O O . VAL A 1 290 ? -15.460 22.553 -34.159 1.00 78.38 290 VAL A O 1
ATOM 2129 N N . ALA A 1 291 ? -16.945 24.221 -34.375 1.00 83.88 291 ALA A N 1
ATOM 2130 C CA . ALA A 1 291 ? -16.230 24.884 -35.465 1.00 83.88 291 ALA A CA 1
ATOM 2131 C C . ALA A 1 291 ? -14.817 25.346 -35.058 1.00 83.88 291 ALA A C 1
ATOM 2133 O O . ALA A 1 291 ? -13.879 25.190 -35.836 1.00 83.88 291 ALA A O 1
ATOM 2134 N N . LEU A 1 292 ? -14.642 25.859 -33.834 1.00 88.31 292 LEU A N 1
ATOM 2135 C CA . LEU A 1 292 ? -13.332 26.254 -33.302 1.00 88.31 292 LEU A CA 1
ATOM 2136 C C . LEU A 1 292 ? -12.395 25.060 -33.097 1.00 88.31 292 LEU A C 1
ATOM 2138 O O . LEU A 1 292 ? -11.218 25.153 -33.440 1.00 88.31 292 LEU A O 1
ATOM 2142 N N . ILE A 1 293 ? -12.908 23.937 -32.586 1.00 85.88 293 ILE A N 1
ATOM 2143 C CA . ILE A 1 293 ? -12.120 22.708 -32.423 1.00 85.88 293 ILE A CA 1
ATOM 2144 C C . ILE A 1 293 ? -11.655 22.204 -33.792 1.00 85.88 293 ILE A C 1
ATOM 2146 O O . ILE A 1 293 ? -10.472 21.921 -33.965 1.00 85.88 293 ILE A O 1
ATOM 2150 N N . VAL A 1 294 ? -12.552 22.154 -34.782 1.00 91.12 294 VAL A N 1
ATOM 2151 C CA . VAL A 1 294 ? -12.217 21.714 -36.146 1.00 91.12 294 VAL A CA 1
ATOM 2152 C C . VAL A 1 294 ? -11.204 22.658 -36.804 1.00 91.12 294 VAL A C 1
ATOM 2154 O O . VAL A 1 294 ? -10.211 22.191 -37.358 1.00 91.12 294 VAL A O 1
ATOM 2157 N N . ALA A 1 295 ? -11.394 23.977 -36.697 1.00 90.62 295 ALA A N 1
ATOM 2158 C CA . ALA A 1 295 ? -10.460 24.961 -37.245 1.00 90.62 295 ALA A CA 1
ATOM 2159 C C . ALA A 1 295 ? -9.070 24.877 -36.589 1.00 90.62 295 ALA A C 1
ATOM 2161 O O . ALA A 1 295 ? -8.055 24.937 -37.285 1.00 90.62 295 ALA A O 1
ATOM 2162 N N . GLY A 1 296 ? -9.012 24.676 -35.268 1.00 94.12 296 GLY A N 1
ATOM 2163 C CA . GLY A 1 296 ? -7.758 24.467 -34.545 1.00 94.12 296 GLY A CA 1
ATOM 2164 C C . GLY A 1 296 ? -7.029 23.202 -34.998 1.00 94.12 296 GLY A C 1
ATOM 2165 O O . GLY A 1 296 ? -5.816 23.223 -35.199 1.00 94.12 296 GLY A O 1
ATOM 2166 N N . LEU A 1 297 ? -7.768 22.116 -35.235 1.00 93.25 297 LEU A N 1
ATOM 2167 C CA . LEU A 1 297 ? -7.200 20.849 -35.695 1.00 93.25 297 LEU A CA 1
ATOM 2168 C C . LEU A 1 297 ? -6.629 20.965 -37.120 1.00 93.25 297 LEU A C 1
ATOM 2170 O O . LEU A 1 297 ? -5.532 20.475 -37.380 1.00 93.25 297 LEU A O 1
ATOM 2174 N N . ILE A 1 298 ? -7.310 21.692 -38.014 1.00 93.12 298 ILE A N 1
ATOM 2175 C CA . ILE A 1 298 ? -6.815 21.994 -39.369 1.00 93.12 298 ILE A CA 1
ATOM 2176 C C . ILE A 1 298 ? -5.528 22.831 -39.314 1.00 93.12 298 ILE A C 1
ATOM 2178 O O . ILE A 1 298 ? -4.572 22.534 -40.033 1.00 93.12 298 ILE A O 1
ATOM 2182 N N . LEU A 1 299 ? -5.471 23.842 -38.440 1.00 92.12 299 LEU A N 1
ATOM 2183 C CA . LEU A 1 299 ? -4.281 24.680 -38.273 1.00 92.12 299 LEU A CA 1
ATOM 2184 C C . LEU A 1 299 ? -3.071 23.855 -37.806 1.00 92.12 299 LEU A C 1
ATOM 2186 O O . LEU A 1 299 ? -1.982 23.995 -38.362 1.00 92.12 299 LEU A O 1
ATOM 2190 N N . ILE A 1 300 ? -3.265 22.965 -36.826 1.00 91.88 300 ILE A N 1
ATOM 2191 C CA . ILE A 1 300 ? -2.206 22.078 -36.317 1.00 91.88 300 ILE A CA 1
ATOM 2192 C C . ILE A 1 300 ? -1.666 21.183 -37.438 1.00 91.88 300 ILE A C 1
ATOM 2194 O O . ILE A 1 300 ? -0.450 21.046 -37.585 1.00 91.88 300 ILE A O 1
ATOM 2198 N N . ILE A 1 301 ? -2.552 20.616 -38.264 1.00 89.25 301 ILE A N 1
ATOM 2199 C CA . ILE A 1 301 ? -2.154 19.774 -39.398 1.00 89.25 301 ILE A CA 1
ATOM 2200 C C . ILE A 1 301 ? -1.353 20.586 -40.426 1.00 89.25 301 ILE A C 1
ATOM 2202 O O . ILE A 1 301 ? -0.301 20.124 -40.869 1.00 89.25 301 ILE A O 1
ATOM 2206 N N . MET A 1 302 ? -1.778 21.808 -40.768 1.00 86.81 302 MET A N 1
ATOM 2207 C CA . MET A 1 302 ? -1.029 22.654 -41.708 1.00 86.81 302 MET A CA 1
ATOM 2208 C C . MET A 1 302 ? 0.366 23.026 -41.194 1.00 86.81 302 MET A C 1
ATOM 2210 O O . MET A 1 302 ? 1.335 22.967 -41.953 1.00 86.81 302 MET A O 1
ATOM 2214 N N . VAL A 1 303 ? 0.496 23.380 -39.912 1.00 88.12 303 VAL A N 1
ATOM 2215 C CA . VAL A 1 303 ? 1.802 23.702 -39.313 1.00 88.12 303 VAL A CA 1
ATOM 2216 C C . VAL A 1 303 ? 2.703 22.467 -39.288 1.00 88.12 303 VAL A C 1
ATOM 2218 O O . VAL A 1 303 ? 3.887 22.560 -39.608 1.00 88.12 303 VAL A O 1
ATOM 2221 N N . SER A 1 304 ? 2.141 21.294 -38.989 1.00 87.62 304 SER A N 1
ATOM 2222 C CA . SER A 1 304 ? 2.883 20.033 -39.011 1.00 87.62 304 SER A CA 1
ATOM 2223 C C . SER A 1 304 ? 3.427 19.709 -40.409 1.00 87.62 304 SER A C 1
ATOM 2225 O O . SER A 1 304 ? 4.602 19.370 -40.541 1.00 87.62 304 SER A O 1
ATOM 2227 N N . GLN A 1 305 ? 2.630 19.913 -41.462 1.00 84.19 305 GLN A N 1
ATOM 2228 C CA . GLN A 1 305 ? 3.069 19.701 -42.847 1.00 84.19 305 GLN A CA 1
ATOM 2229 C C . GLN A 1 305 ? 4.110 20.733 -43.310 1.00 84.19 305 GLN A C 1
ATOM 2231 O O . GLN A 1 305 ? 5.019 20.399 -44.068 1.00 84.19 305 GLN A O 1
ATOM 2236 N N . SER A 1 306 ? 4.027 21.977 -42.828 1.00 81.00 306 SER A N 1
ATOM 2237 C CA . SER A 1 306 ? 5.022 23.021 -43.113 1.00 81.00 306 SER A CA 1
ATOM 2238 C C . SER A 1 306 ? 6.408 22.673 -42.561 1.00 81.00 306 SER A C 1
ATOM 2240 O O . SER A 1 306 ? 7.416 22.978 -43.196 1.00 81.00 306 SER A O 1
ATOM 2242 N N . LEU A 1 307 ? 6.469 22.050 -41.383 1.00 76.12 307 LEU A N 1
ATOM 2243 C CA . LEU A 1 307 ? 7.729 21.690 -40.725 1.00 76.12 307 LEU A CA 1
ATOM 2244 C C . LEU A 1 307 ? 8.382 20.432 -41.315 1.00 76.12 307 LEU A C 1
ATOM 2246 O O . LEU A 1 307 ? 9.568 20.207 -41.106 1.00 76.12 307 LEU A O 1
ATOM 2250 N N . GLN A 1 308 ? 7.634 19.629 -42.073 1.00 73.50 308 GLN A N 1
ATOM 2251 C CA . GLN A 1 308 ? 8.116 18.381 -42.675 1.00 73.50 308 GLN A CA 1
ATOM 2252 C C . GLN A 1 308 ? 8.702 18.555 -44.084 1.00 73.50 308 GLN A C 1
ATOM 2254 O O . GLN A 1 308 ? 9.012 17.559 -44.739 1.00 73.50 308 GLN A O 1
ATOM 2259 N N . ARG A 1 309 ? 8.891 19.789 -44.578 1.00 61.25 309 ARG A N 1
ATOM 2260 C CA . ARG A 1 309 ? 9.599 19.991 -45.852 1.00 61.25 309 ARG A CA 1
ATOM 2261 C C . ARG A 1 309 ? 11.050 19.499 -45.731 1.00 61.25 309 ARG A C 1
ATOM 2263 O O . ARG A 1 309 ? 11.780 20.016 -44.886 1.00 61.25 309 ARG A O 1
ATOM 2270 N N . PRO A 1 310 ? 11.495 18.551 -46.577 1.00 57.50 310 PRO A N 1
ATOM 2271 C CA . PRO A 1 310 ? 12.877 18.090 -46.574 1.00 57.50 310 PRO A CA 1
ATOM 2272 C C . PRO A 1 310 ? 13.817 19.248 -46.919 1.00 57.50 310 PRO A C 1
ATOM 2274 O O . PRO A 1 310 ? 13.660 19.888 -47.962 1.00 57.50 310 PRO A O 1
ATOM 2277 N N . SER A 1 311 ? 14.792 19.515 -46.046 1.00 58.06 311 SER A N 1
ATOM 2278 C CA . SER A 1 311 ? 15.918 20.399 -46.358 1.00 58.06 311 SER A CA 1
ATOM 2279 C C . SER A 1 311 ? 16.636 19.904 -47.612 1.00 58.06 311 SER A C 1
ATOM 2281 O O . SER A 1 311 ? 16.850 18.704 -47.784 1.00 58.06 311 SER A O 1
ATOM 2283 N N . ALA A 1 312 ? 16.995 20.850 -48.479 1.00 69.38 312 ALA A N 1
ATOM 2284 C CA . ALA A 1 312 ? 17.722 20.618 -49.720 1.00 69.38 312 ALA A CA 1
ATOM 2285 C C . ALA A 1 312 ? 18.978 19.741 -49.512 1.00 69.38 312 ALA A C 1
ATOM 2287 O O . ALA A 1 312 ? 19.606 19.815 -48.450 1.00 69.38 312 ALA A O 1
ATOM 2288 N N . PRO A 1 313 ? 19.367 18.926 -50.511 1.00 69.69 313 PRO A N 1
ATOM 2289 C CA . PRO A 1 313 ? 20.547 18.078 -50.407 1.00 69.69 313 PRO A CA 1
ATOM 2290 C C . PRO A 1 313 ? 21.825 18.919 -50.228 1.00 69.69 313 PRO A C 1
ATOM 2292 O O . PRO A 1 313 ? 21.936 20.001 -50.814 1.00 69.69 313 PRO A O 1
ATOM 2295 N N . PRO A 1 314 ? 22.793 18.437 -49.426 1.00 66.94 314 PRO A N 1
ATOM 2296 C CA . PRO A 1 314 ? 24.026 19.165 -49.154 1.00 66.94 314 PRO A CA 1
ATOM 2297 C C . PRO A 1 314 ? 24.879 19.319 -50.427 1.00 66.94 314 PRO A C 1
ATOM 2299 O O . PRO A 1 314 ? 24.889 18.418 -51.272 1.00 66.94 314 PRO A O 1
ATOM 2302 N N . PRO A 1 315 ? 25.620 20.434 -50.575 1.00 72.50 315 PRO A N 1
ATOM 2303 C CA . PRO A 1 315 ? 26.539 20.612 -51.692 1.00 72.50 315 PRO A CA 1
ATOM 2304 C C . PRO A 1 315 ? 27.700 19.597 -51.629 1.00 72.50 315 PRO A C 1
ATOM 2306 O O . PRO A 1 315 ? 28.072 19.147 -50.541 1.00 72.50 315 PRO A O 1
ATOM 2309 N N . PRO A 1 316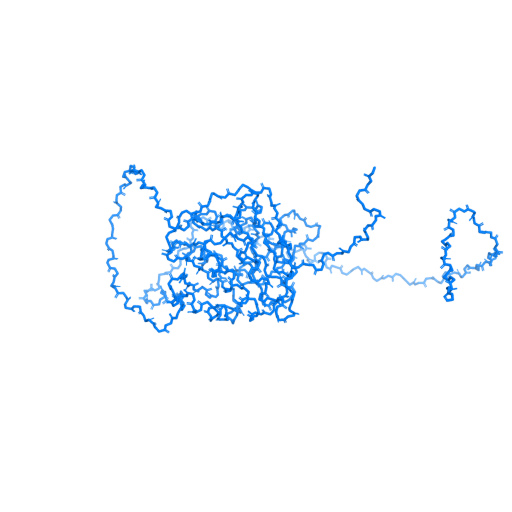 ? 28.288 19.232 -52.784 1.00 65.44 316 PRO A N 1
ATOM 2310 C CA . PRO A 1 316 ? 29.354 18.238 -52.859 1.00 65.44 316 PRO A CA 1
ATOM 2311 C C . PRO A 1 316 ? 30.619 18.674 -52.105 1.00 65.44 316 PRO A C 1
ATOM 2313 O O . PRO A 1 316 ? 31.027 19.834 -52.143 1.00 65.44 316 PRO A O 1
ATOM 2316 N N . LEU A 1 317 ? 31.243 17.702 -51.432 1.00 53.16 317 LEU A N 1
ATOM 2317 C CA . LEU A 1 317 ? 32.457 17.852 -50.630 1.00 53.16 317 LEU A CA 1
ATOM 2318 C C . LEU A 1 317 ? 33.659 18.251 -51.500 1.00 53.16 317 LEU A C 1
ATOM 2320 O O . LEU A 1 317 ? 34.160 17.459 -52.298 1.00 53.16 317 LEU A O 1
ATOM 2324 N N . THR A 1 318 ? 34.167 19.464 -51.293 1.00 55.78 318 THR A N 1
ATOM 2325 C CA . THR A 1 318 ? 35.474 19.908 -51.791 1.00 55.78 318 THR A CA 1
ATOM 2326 C C . THR A 1 318 ? 36.589 19.271 -50.943 1.00 55.78 318 THR A C 1
ATOM 2328 O O . THR A 1 318 ? 36.538 19.373 -49.714 1.00 55.78 318 THR A O 1
ATOM 2331 N N . PRO A 1 319 ? 37.624 18.643 -51.532 1.00 50.75 319 PRO A N 1
ATOM 2332 C CA . PRO A 1 319 ? 38.695 18.002 -50.769 1.00 50.75 319 PRO A CA 1
ATOM 2333 C C . PRO A 1 319 ? 39.563 19.052 -50.062 1.00 50.75 319 PRO A C 1
ATOM 2335 O O . PRO A 1 319 ? 40.322 19.790 -50.691 1.00 50.75 319 PRO A O 1
ATOM 2338 N N . THR A 1 320 ? 39.456 19.134 -48.735 1.00 48.94 320 THR A N 1
ATOM 2339 C CA . THR A 1 320 ? 40.327 19.988 -47.917 1.00 48.94 320 THR A CA 1
ATOM 2340 C C . THR A 1 320 ? 41.654 19.276 -47.645 1.00 48.94 320 THR A C 1
ATOM 2342 O O . THR A 1 320 ? 41.692 18.137 -47.186 1.00 48.94 320 THR A O 1
ATOM 2345 N N . ARG A 1 321 ? 42.748 19.971 -47.975 1.00 40.56 321 ARG A N 1
ATOM 2346 C CA . ARG A 1 321 ? 44.152 19.572 -47.804 1.00 40.56 321 ARG A CA 1
ATOM 2347 C C . ARG A 1 321 ? 44.452 19.015 -46.408 1.00 40.56 321 ARG A C 1
ATOM 2349 O O . ARG A 1 321 ? 44.132 19.642 -45.403 1.00 40.56 321 ARG A O 1
ATOM 2356 N N . PHE A 1 322 ? 45.195 17.911 -46.373 1.00 43.03 322 PHE A N 1
ATOM 2357 C CA . PHE A 1 322 ? 45.842 17.396 -45.170 1.00 43.03 322 PHE A CA 1
ATOM 2358 C C . PHE A 1 322 ? 46.830 18.425 -44.604 1.00 43.03 322 PHE A C 1
ATOM 2360 O O . PHE A 1 322 ? 47.832 18.762 -45.238 1.00 43.03 322 PHE A O 1
ATOM 2367 N N . VAL A 1 323 ? 46.552 18.908 -43.394 1.00 46.75 323 VAL A N 1
ATOM 2368 C CA . VAL A 1 323 ? 47.516 19.648 -42.578 1.00 46.75 323 VAL A CA 1
ATOM 2369 C C . VAL A 1 323 ? 48.456 18.632 -41.935 1.00 46.75 323 VAL A C 1
ATOM 2371 O O . VAL A 1 323 ? 48.049 17.765 -41.166 1.00 46.75 323 VAL A O 1
ATOM 2374 N N . ARG A 1 324 ? 49.731 18.734 -42.302 1.00 39.09 324 ARG A N 1
ATOM 2375 C CA . ARG A 1 324 ? 50.852 17.946 -41.792 1.00 39.09 324 ARG A CA 1
ATOM 2376 C C . ARG A 1 324 ? 51.095 18.334 -40.328 1.00 39.09 324 ARG A C 1
ATOM 2378 O O . ARG A 1 324 ? 51.615 19.415 -40.072 1.00 39.09 324 ARG A O 1
ATOM 2385 N N . MET A 1 325 ? 50.707 17.483 -39.378 1.00 42.66 325 MET A N 1
ATOM 2386 C CA . MET A 1 325 ? 51.097 17.652 -37.975 1.00 42.66 325 MET A CA 1
ATOM 2387 C C . MET A 1 325 ? 52.571 17.270 -37.813 1.00 42.66 325 MET A C 1
ATOM 2389 O O . MET A 1 325 ? 52.972 16.141 -38.091 1.00 42.66 325 MET A O 1
ATOM 2393 N N . THR A 1 326 ? 53.385 18.234 -37.398 1.00 50.38 326 THR A N 1
ATOM 2394 C CA . THR A 1 326 ? 54.748 18.026 -36.904 1.00 50.38 326 THR A CA 1
ATOM 2395 C C . THR A 1 326 ? 54.707 17.363 -35.519 1.00 50.38 326 THR A C 1
ATOM 2397 O O . THR A 1 326 ? 53.866 17.733 -34.698 1.00 50.38 326 THR A O 1
ATOM 2400 N N . PRO A 1 327 ? 55.592 16.393 -35.225 1.00 50.94 327 PRO A N 1
ATOM 2401 C CA . PRO A 1 327 ? 55.643 15.749 -33.917 1.00 50.94 327 PRO A CA 1
ATOM 2402 C C . PRO A 1 327 ? 56.163 16.718 -32.845 1.00 50.94 327 PRO A C 1
ATOM 2404 O O . PRO A 1 327 ? 57.193 17.368 -33.024 1.00 50.94 327 PRO A O 1
ATOM 2407 N N . VAL A 1 328 ? 55.442 16.796 -31.724 1.00 55.44 328 VAL A N 1
ATOM 2408 C CA . VAL A 1 328 ? 55.844 17.529 -30.515 1.00 55.44 328 VAL A CA 1
ATOM 2409 C C . VAL A 1 328 ? 56.810 16.650 -29.706 1.00 55.44 328 VAL A C 1
ATOM 2411 O O . VAL A 1 328 ? 56.517 15.469 -29.504 1.00 55.44 328 VAL A O 1
ATOM 2414 N N . PRO A 1 329 ? 57.959 17.180 -29.250 1.00 50.38 329 PRO A N 1
ATOM 2415 C CA . PRO A 1 329 ? 58.932 16.418 -28.479 1.00 50.38 329 PRO A CA 1
ATOM 2416 C C . PRO A 1 329 ? 58.418 16.070 -27.075 1.00 50.38 329 PRO A C 1
ATOM 2418 O O . PRO A 1 329 ? 57.815 16.883 -26.376 1.00 50.38 329 PRO A O 1
ATOM 2421 N N . ILE A 1 330 ? 58.702 14.832 -26.672 1.00 50.59 330 ILE A N 1
ATOM 2422 C CA . ILE A 1 330 ? 58.489 14.282 -25.334 1.00 50.59 330 ILE A CA 1
ATOM 2423 C C . ILE A 1 330 ? 59.435 14.989 -24.361 1.00 50.59 330 ILE A C 1
ATOM 2425 O O . ILE A 1 330 ? 60.652 14.906 -24.514 1.00 50.59 330 ILE A O 1
ATOM 2429 N N . GLY A 1 331 ? 58.882 15.629 -23.331 1.00 48.06 331 GLY A N 1
ATOM 2430 C CA . GLY A 1 331 ? 59.664 16.059 -22.176 1.00 48.06 331 GLY A CA 1
ATOM 2431 C C . GLY A 1 331 ? 59.129 17.313 -21.507 1.00 48.06 331 GLY A C 1
ATOM 2432 O O . GLY A 1 331 ? 59.467 18.413 -21.920 1.00 48.06 331 GLY A O 1
ATOM 2433 N N . THR A 1 332 ? 58.319 17.138 -20.461 1.00 45.84 332 THR A N 1
ATOM 2434 C CA . THR A 1 332 ? 58.462 17.771 -19.131 1.00 45.84 332 THR A CA 1
ATOM 2435 C C . THR A 1 332 ? 57.186 17.529 -18.323 1.00 45.84 332 THR A C 1
ATOM 2437 O O . THR A 1 332 ? 56.097 17.968 -18.678 1.00 45.84 332 THR A O 1
ATOM 2440 N N . VAL A 1 333 ? 57.323 16.767 -17.239 1.00 56.91 333 VAL A N 1
ATOM 2441 C CA . VAL A 1 333 ? 56.265 16.514 -16.255 1.00 56.91 333 VAL A CA 1
ATOM 2442 C C . VAL A 1 333 ? 56.177 17.742 -15.337 1.00 56.91 333 VAL A C 1
ATOM 2444 O O . VAL A 1 333 ? 57.211 18.134 -14.793 1.00 56.91 333 VAL A O 1
ATOM 2447 N N . PRO A 1 334 ? 55.004 18.371 -15.139 1.00 55.22 334 PRO A N 1
ATOM 2448 C CA . PRO A 1 334 ? 54.865 19.439 -14.156 1.00 55.22 334 PRO A CA 1
ATOM 2449 C C . PRO A 1 334 ? 54.926 18.873 -12.721 1.00 55.22 334 PRO A C 1
ATOM 2451 O O . PRO A 1 334 ? 54.348 17.816 -12.452 1.00 55.22 334 PRO A O 1
ATOM 2454 N N . PRO A 1 335 ? 55.604 19.553 -11.779 1.00 49.91 335 PRO A N 1
ATOM 2455 C CA . PRO A 1 335 ? 55.675 19.123 -10.389 1.00 49.91 335 PRO A CA 1
ATOM 2456 C C . PRO A 1 335 ? 54.349 19.460 -9.699 1.00 49.91 335 PRO A C 1
ATOM 2458 O O . PRO A 1 335 ? 53.912 20.608 -9.736 1.00 49.91 335 PRO A O 1
ATOM 2461 N N . GLY A 1 336 ? 53.695 18.487 -9.061 1.00 53.12 336 GLY A N 1
ATOM 2462 C CA . GLY A 1 336 ? 52.520 18.814 -8.246 1.00 53.12 336 GLY A CA 1
ATOM 2463 C C . GLY A 1 336 ? 51.554 17.697 -7.871 1.00 53.12 336 GLY A C 1
ATOM 2464 O O . GLY A 1 336 ? 50.608 17.981 -7.145 1.00 53.12 336 GLY A O 1
ATOM 2465 N N . PHE A 1 337 ? 51.758 16.449 -8.301 1.00 44.03 337 PHE A N 1
ATOM 2466 C CA . PHE A 1 337 ? 50.916 15.341 -7.838 1.00 44.03 337 PHE A CA 1
ATOM 2467 C C . PHE A 1 337 ? 51.606 14.542 -6.724 1.00 44.03 337 PHE A C 1
ATOM 2469 O O . PHE A 1 337 ? 52.729 14.075 -6.926 1.00 44.03 337 PHE A O 1
ATOM 2476 N N . PRO A 1 338 ? 50.970 14.372 -5.548 1.00 50.09 338 PRO A N 1
ATOM 2477 C CA . PRO A 1 338 ? 51.507 13.532 -4.488 1.00 50.09 338 PRO A CA 1
ATOM 2478 C C . PRO A 1 338 ? 51.436 12.057 -4.900 1.00 50.09 338 PRO A C 1
ATOM 2480 O O . PRO A 1 338 ? 50.363 11.502 -5.133 1.00 50.09 338 PRO A O 1
ATOM 2483 N N . THR A 1 339 ? 52.604 11.426 -4.982 1.00 48.47 339 THR A N 1
ATOM 2484 C CA . THR A 1 339 ? 52.768 9.984 -5.174 1.00 48.47 339 THR A CA 1
ATOM 2485 C C . THR A 1 339 ? 52.215 9.233 -3.962 1.00 48.47 339 THR A C 1
ATOM 2487 O O . THR A 1 339 ? 52.707 9.398 -2.847 1.00 48.47 339 THR A O 1
ATOM 2490 N N . LEU A 1 340 ? 51.207 8.386 -4.184 1.00 40.62 340 LEU A N 1
ATOM 2491 C CA . LEU A 1 340 ? 50.728 7.401 -3.213 1.00 40.62 340 LEU A CA 1
ATOM 2492 C C . LEU A 1 340 ? 51.806 6.329 -3.005 1.00 40.62 340 LEU A C 1
ATOM 2494 O O . LEU A 1 340 ? 52.060 5.506 -3.883 1.00 40.62 340 LEU A O 1
ATOM 2498 N N . THR A 1 341 ? 52.446 6.340 -1.840 1.00 48.38 341 THR A N 1
ATOM 2499 C CA . THR A 1 341 ? 53.327 5.266 -1.380 1.00 48.38 341 THR A CA 1
ATOM 2500 C C . THR A 1 341 ? 52.490 4.111 -0.827 1.00 48.38 341 THR A C 1
ATOM 2502 O O . THR A 1 341 ? 51.761 4.258 0.152 1.00 48.38 341 THR A O 1
ATOM 2505 N N . LEU A 1 342 ? 52.591 2.940 -1.461 1.00 50.34 342 LEU A N 1
ATOM 2506 C CA . LEU A 1 342 ? 52.088 1.678 -0.913 1.00 50.34 342 LEU A CA 1
ATOM 2507 C C . LEU A 1 342 ? 52.970 1.237 0.272 1.00 50.34 342 LEU A C 1
ATOM 2509 O O . LEU A 1 342 ? 54.196 1.243 0.136 1.00 50.34 342 LEU A O 1
ATOM 2513 N N . PRO A 1 343 ? 52.393 0.831 1.417 1.00 53.41 343 PRO A N 1
ATOM 2514 C CA . PRO A 1 343 ? 53.165 0.287 2.524 1.00 53.41 343 PRO A CA 1
ATOM 2515 C C . PRO A 1 343 ? 53.591 -1.155 2.228 1.00 53.41 343 PRO A C 1
ATOM 2517 O O . PRO A 1 343 ? 52.768 -2.049 2.037 1.00 53.41 343 PRO A O 1
ATOM 2520 N N . THR A 1 344 ? 54.903 -1.366 2.224 1.00 51.94 344 THR A N 1
ATOM 2521 C CA . THR A 1 344 ? 55.558 -2.673 2.179 1.00 51.94 344 THR A CA 1
ATOM 2522 C C . THR A 1 344 ? 55.272 -3.439 3.472 1.00 51.94 344 THR A C 1
ATOM 2524 O O . THR A 1 344 ? 55.677 -3.021 4.556 1.00 51.94 344 THR A O 1
ATOM 2527 N N . THR A 1 345 ? 54.582 -4.570 3.367 1.00 53.66 345 THR A N 1
ATOM 2528 C CA . THR A 1 345 ? 54.403 -5.541 4.449 1.00 53.66 345 THR A CA 1
ATOM 2529 C C . THR A 1 345 ? 55.703 -6.311 4.680 1.00 53.66 345 THR A C 1
ATOM 2531 O O . THR A 1 345 ? 56.133 -7.105 3.847 1.00 53.66 345 THR A O 1
ATOM 2534 N N . THR A 1 346 ? 56.336 -6.089 5.829 1.00 50.19 346 THR A N 1
ATOM 2535 C CA . THR A 1 346 ? 57.403 -6.944 6.364 1.00 50.19 346 THR A CA 1
ATOM 2536 C C . THR A 1 346 ? 56.785 -8.160 7.064 1.00 50.19 346 THR A C 1
ATOM 2538 O O . THR A 1 346 ? 55.907 -7.979 7.910 1.00 50.19 346 THR A O 1
ATOM 2541 N N . PRO A 1 347 ? 57.234 -9.395 6.781 1.00 57.09 347 PRO A N 1
ATOM 2542 C CA . PRO A 1 347 ? 56.863 -10.551 7.585 1.00 57.09 347 PRO A CA 1
ATOM 2543 C C . PRO A 1 347 ? 57.692 -10.549 8.878 1.00 57.09 347 PRO A C 1
ATOM 2545 O O . PRO A 1 347 ? 58.896 -10.282 8.851 1.00 57.09 347 PRO A O 1
ATOM 2548 N N . ARG A 1 348 ? 57.052 -10.826 10.019 1.00 49.44 348 ARG A N 1
ATOM 2549 C CA . ARG A 1 348 ? 57.744 -11.124 11.282 1.00 49.44 348 ARG A CA 1
ATOM 2550 C C . ARG A 1 348 ? 57.818 -12.647 11.496 1.00 49.44 348 ARG A C 1
ATOM 2552 O O . ARG A 1 348 ? 56.916 -13.333 11.019 1.00 49.44 348 ARG A O 1
ATOM 2559 N N . PRO A 1 349 ? 58.889 -13.124 12.158 1.00 61.19 349 PRO A N 1
ATOM 2560 C CA . PRO A 1 349 ? 59.214 -14.538 12.347 1.00 61.19 349 PRO A CA 1
ATOM 2561 C C . PRO A 1 349 ? 58.296 -15.258 13.333 1.00 61.19 349 PRO A C 1
ATOM 2563 O O . PRO A 1 349 ? 57.721 -14.573 14.215 1.00 61.19 349 PRO A O 1
#

pLDDT: mean 77.44, std 21.59, range [35.5, 98.75]

Radius of gyration: 29.68 Å; chains: 1; bounding box: 96×48×75 Å

Foldseek 3Di:
DDPDDPDPPDPDPDLPDLLEAADAADADPAAADADQAEEEEEEAAPRVVLVVLLLVLQLVCLVVRNYAYEYHYNAALVNVLVVCVVDAHAEYEYEFFKAAADDPDPPQSNFIFTPGVHTHALLRSLVSCLVRSNYAEYEYHYQDLVRQVNQVRRQNSNCRNNVHKYKYQHRDHSNLVSNLVSQLSSCVSVQFFNSVSNSSSLVSQVVVVHPSVSMHMYHHVVSRRNHDYPPPDDPDDDDPDDDDDDDDDPDPPPPPPPPRSYHYPDPPPPPDDDDDDDDDDPPPPDPVVVVVVVVVVVVVVVVVVVVPPDDDDDDDDDDDDDDDDDDDDDDDDDPDDDDDDDDDDDDDD

Secondary structure (DSSP, 8-state):
--TTSSS------STT---EEEE-S-PPPPEEEPSSEEEEEEE-TT-HHHHHHHHHHTHHHHHTTSEEEEEESS--HHHHHHHHHHS--SEEEEE--EEPPPTTS-TTTSS-EEEESEEE-HHHHHHHHTT-TT--EEEEE-S-HHHHTTHHHHHHHHHHHH-SEEEE--S--HHHHHHHHHHHHHHHHTT--HHHHHHHHHHHHHTTTS-TT--EEEEETT----EEETPPPPPPP----PPP-------------TT-SSEE-------S----------TT--HHHHHHHHHHHHHHHHHHHHHTPPPPPPPP---PPPP-PPPPPP--PPS-PPP-PPPP-PPP-

Sequence (349 aa):
MSLGTKTLWQPATREDYTLVRIGAAVRPPPLPVAPPLRLLIAAATGCDRAADMLGTALASEVRAHRLIVDRLLDADAVGVAQALGEEPCHLLHIIAPALAGLTGGPARAALPRLRLGRNIDPPALATILGEYPELRLITLATQDAESAVPMAGLAAALHEASGLATLALGDIDAAVAADFCASCYSALAAGEPSDLAVTYGRIQLADTANAWGAPQIFIGSGGEELFRLGASVPAPAPRPARPARSSEQRRPLRESDLTQPVRPLNRNHAGQSSATRPPTWPAWLTPRIVALIVAGLILIIMVSQSLQRPSAPPPPLTPTRFVRMTPVPIGTVPPGFPTLTLPTTTPRP